Protein AF-A0A966X2V3-F1 (afdb_monomer)

Mean predicted aligned error: 11.8 Å

pLDDT: mean 87.12, std 13.69, range [44.25, 98.75]

Solvent-accessible surface area (backbone atoms only — not comparable to full-atom values): 19739 Å² total; per-residue (Å²): 131,56,39,69,58,35,24,56,50,39,39,52,52,41,72,76,38,77,87,59,87,38,65,46,76,37,59,20,80,83,76,44,15,54,58,31,54,52,30,25,40,76,37,60,32,80,41,81,49,59,23,74,77,14,57,57,72,91,65,10,25,16,32,40,58,48,46,48,50,45,32,40,76,72,66,70,42,82,84,63,66,90,81,51,54,34,45,48,18,55,53,47,51,51,54,27,56,78,70,75,43,92,68,63,51,70,34,65,76,52,18,86,45,51,48,52,34,46,49,32,69,57,40,59,43,34,75,77,42,46,71,80,78,35,95,60,69,42,61,64,36,44,36,63,79,39,75,43,65,53,82,66,35,40,58,67,48,58,45,62,70,33,51,90,80,43,78,81,60,75,47,65,67,55,41,47,52,49,49,50,54,50,35,56,37,40,77,70,45,47,68,55,76,66,10,54,38,43,50,50,51,52,50,26,52,72,69,70,70,57,72,79,77,56,42,84,74,50,74,48,77,48,68,79,84,62,98,77,56,87,82,57,95,48,81,89,74,57,67,59,17,37,12,36,33,32,36,31,44,85,94,44,76,43,75,30,66,25,70,19,91,36,71,67,50,2,42,51,49,10,48,34,65,53,38,25,88,83,38,64,67,47,69,59,60,37,84,75,44,83,47,78,44,77,63,44,87,85,47,71,88,64,24,36,27,28,27,40,39,31,32,37,44,96,91,43,76,47,12,13,50,15,61,27,58,46,62,67,59,5,43,49,50,14,50,56,43,43,54,50,44,52,53,53,51,53,54,49,54,54,50,53,54,53,60,62,72,77,108

Structure (mmCIF, N/CA/C/O backbone):
data_AF-A0A966X2V3-F1
#
_entry.id   AF-A0A966X2V3-F1
#
loop_
_atom_site.group_PDB
_atom_site.id
_atom_site.type_symbol
_atom_site.label_atom_id
_atom_site.label_alt_id
_atom_site.label_comp_id
_atom_site.label_asym_id
_atom_site.label_entity_id
_atom_site.label_seq_id
_atom_site.pdbx_PDB_ins_code
_atom_site.Cartn_x
_atom_site.Cartn_y
_atom_site.Cartn_z
_atom_site.occupancy
_atom_site.B_iso_or_equiv
_atom_site.auth_seq_id
_atom_site.auth_comp_id
_atom_site.auth_asym_id
_atom_site.auth_atom_id
_atom_site.pdbx_PDB_model_num
ATOM 1 N N . MET A 1 1 ? 27.025 4.996 -20.602 1.00 90.44 1 MET A N 1
ATOM 2 C CA . MET A 1 1 ? 26.728 5.127 -22.045 1.00 90.44 1 MET A CA 1
ATOM 3 C C . MET A 1 1 ? 25.260 5.465 -22.205 1.00 90.44 1 MET A C 1
ATOM 5 O O . MET A 1 1 ? 24.458 4.986 -21.407 1.00 90.44 1 MET A O 1
ATOM 9 N N . LEU A 1 2 ? 24.938 6.312 -23.180 1.00 97.81 2 LEU A N 1
ATOM 10 C CA . LEU A 1 2 ? 23.562 6.581 -23.601 1.00 97.81 2 LEU A CA 1
ATOM 11 C C . LEU A 1 2 ? 23.055 5.450 -24.518 1.00 97.81 2 LEU A C 1
ATOM 13 O O . LEU A 1 2 ? 23.888 4.799 -25.155 1.00 97.81 2 LEU A O 1
ATOM 17 N N . PRO A 1 3 ? 21.730 5.248 -24.657 1.00 98.06 3 PRO A N 1
ATOM 18 C CA . PRO A 1 3 ? 21.178 4.154 -25.463 1.00 98.06 3 PRO A CA 1
ATOM 19 C C . PRO A 1 3 ? 21.667 4.134 -26.914 1.00 98.06 3 PRO A C 1
ATOM 21 O O . PRO A 1 3 ? 22.075 3.086 -27.402 1.00 98.06 3 PRO A O 1
ATOM 24 N N . SER A 1 4 ? 21.747 5.292 -27.576 1.00 98.00 4 SER A N 1
ATOM 25 C CA . SER A 1 4 ? 22.269 5.384 -28.949 1.00 98.00 4 SER A CA 1
ATOM 26 C C . SER A 1 4 ? 23.717 4.901 -29.068 1.00 98.00 4 SER A C 1
ATOM 28 O O . SER A 1 4 ? 24.069 4.194 -30.005 1.00 98.00 4 SER A O 1
ATOM 30 N N . GLN A 1 5 ? 24.552 5.208 -28.073 1.00 98.25 5 GLN A N 1
ATOM 31 C CA . GLN A 1 5 ? 25.946 4.762 -28.037 1.00 98.25 5 GLN A CA 1
ATOM 32 C C . GLN A 1 5 ? 26.051 3.245 -27.828 1.00 98.25 5 GLN A C 1
ATOM 34 O O . GLN A 1 5 ? 26.987 2.626 -28.334 1.00 98.25 5 GLN A O 1
ATOM 39 N N . ILE A 1 6 ? 25.105 2.647 -27.094 1.00 98.19 6 ILE A N 1
ATOM 40 C CA . ILE A 1 6 ? 25.005 1.191 -26.947 1.00 98.19 6 ILE A CA 1
ATOM 41 C C . ILE A 1 6 ? 24.639 0.553 -28.285 1.00 98.19 6 ILE A C 1
ATOM 43 O O . ILE A 1 6 ? 25.328 -0.376 -28.702 1.00 98.19 6 ILE A O 1
ATOM 47 N N . THR A 1 7 ? 23.627 1.072 -28.984 1.00 98.19 7 THR A N 1
ATOM 48 C CA . THR A 1 7 ? 23.238 0.588 -30.318 1.00 98.19 7 THR A CA 1
ATOM 49 C C . THR A 1 7 ? 24.419 0.615 -31.287 1.00 98.19 7 THR A C 1
ATOM 51 O O . THR A 1 7 ? 24.707 -0.399 -31.925 1.00 98.19 7 THR A O 1
ATOM 54 N N . ASP A 1 8 ? 25.162 1.725 -31.345 1.00 98.25 8 ASP A N 1
ATOM 55 C CA . ASP A 1 8 ? 26.340 1.865 -32.210 1.00 98.25 8 ASP A CA 1
ATOM 56 C C . ASP A 1 8 ? 27.466 0.890 -31.834 1.00 98.25 8 ASP A C 1
ATOM 58 O O . ASP A 1 8 ? 28.147 0.329 -32.697 1.00 98.25 8 ASP A O 1
ATOM 62 N N . ALA A 1 9 ? 27.706 0.690 -30.536 1.00 97.94 9 ALA A N 1
ATOM 63 C CA . ALA A 1 9 ? 28.725 -0.237 -30.059 1.00 97.94 9 ALA A CA 1
ATOM 64 C C . ALA A 1 9 ? 28.363 -1.687 -30.402 1.00 97.94 9 ALA A C 1
ATOM 66 O O . ALA A 1 9 ? 29.177 -2.384 -31.008 1.00 97.94 9 ALA A O 1
ATOM 67 N N . VAL A 1 10 ? 27.143 -2.118 -30.076 1.00 98.00 10 VAL A N 1
ATOM 68 C CA . VAL A 1 10 ? 26.670 -3.486 -30.327 1.00 98.00 10 VAL A CA 1
ATOM 69 C C . VAL A 1 10 ? 26.612 -3.774 -31.825 1.00 98.00 10 VAL A C 1
ATOM 71 O O . VAL A 1 10 ? 27.128 -4.803 -32.248 1.00 98.00 10 VAL A O 1
ATOM 74 N N . SER A 1 11 ? 26.111 -2.842 -32.643 1.00 97.69 11 SER A N 1
ATOM 75 C CA . SER A 1 11 ? 26.058 -3.010 -34.104 1.00 97.69 11 SER A CA 1
ATOM 76 C C . SER A 1 11 ? 27.451 -3.184 -34.712 1.00 97.69 11 SER A C 1
ATOM 78 O O . SER A 1 11 ? 27.656 -4.031 -35.582 1.00 97.69 11 SER A O 1
ATOM 80 N N . ARG A 1 12 ? 28.445 -2.420 -34.232 1.00 97.88 12 ARG A N 1
ATOM 81 C CA . ARG A 1 12 ? 29.837 -2.590 -34.674 1.00 97.88 12 ARG A CA 1
ATOM 82 C C . ARG A 1 12 ? 30.401 -3.941 -34.258 1.00 97.88 12 ARG A C 1
ATOM 84 O O . ARG A 1 12 ? 31.065 -4.569 -35.075 1.00 97.88 12 ARG A O 1
ATOM 91 N N . VAL A 1 13 ? 30.146 -4.389 -33.029 1.00 97.19 13 VAL A N 1
ATOM 92 C CA . VAL A 1 13 ? 30.601 -5.707 -32.561 1.00 97.19 13 VAL A CA 1
ATOM 93 C C . VAL A 1 13 ? 29.954 -6.822 -33.385 1.00 97.19 13 VAL A C 1
ATOM 95 O O . VAL A 1 13 ? 30.674 -7.686 -33.874 1.00 97.19 13 VAL A O 1
ATOM 98 N N . ALA A 1 14 ? 28.642 -6.757 -33.625 1.00 96.50 14 ALA A N 1
ATOM 99 C CA . ALA A 1 14 ? 27.912 -7.721 -34.448 1.00 96.50 14 ALA A CA 1
ATOM 100 C C . ALA A 1 14 ? 28.457 -7.788 -35.882 1.00 96.50 14 ALA A C 1
ATOM 102 O O . ALA A 1 14 ? 28.652 -8.873 -36.420 1.00 96.50 14 ALA A O 1
ATOM 103 N N . ALA A 1 15 ? 28.778 -6.639 -36.485 1.00 97.12 15 ALA A N 1
ATOM 104 C CA . ALA A 1 15 ? 29.366 -6.592 -37.822 1.00 97.12 15 ALA A CA 1
ATOM 105 C C . ALA A 1 15 ? 30.776 -7.208 -37.886 1.00 97.12 15 ALA A C 1
ATOM 107 O O . ALA A 1 15 ? 31.142 -7.795 -38.901 1.00 97.12 15 ALA A O 1
ATOM 108 N N . HIS A 1 16 ? 31.574 -7.077 -36.820 1.00 97.62 16 HIS A N 1
ATOM 109 C CA . HIS A 1 16 ? 32.921 -7.657 -36.757 1.00 97.62 16 HIS A CA 1
ATOM 110 C C . HIS A 1 16 ? 32.917 -9.141 -36.370 1.00 97.62 16 HIS A C 1
ATOM 112 O O . HIS A 1 16 ? 33.875 -9.846 -36.682 1.00 97.62 16 HIS A O 1
ATOM 118 N N . LEU A 1 17 ? 31.872 -9.608 -35.684 1.00 96.38 17 LEU A N 1
ATOM 119 C CA . LEU A 1 17 ? 31.736 -10.968 -35.162 1.00 96.38 17 LEU A CA 1
ATOM 120 C C . LEU A 1 17 ? 30.360 -11.551 -35.546 1.00 96.38 17 LEU A C 1
ATOM 122 O O . LEU A 1 17 ? 29.521 -11.748 -34.666 1.00 96.38 17 LEU A O 1
ATOM 126 N N . PRO A 1 18 ? 30.109 -11.832 -36.839 1.00 93.94 18 PRO A N 1
ATOM 127 C CA . PRO A 1 18 ? 28.773 -12.180 -37.338 1.00 93.94 18 PRO A CA 1
ATOM 128 C C . PRO A 1 18 ? 28.217 -13.497 -36.778 1.00 93.94 18 PRO A C 1
ATOM 130 O O . PRO A 1 18 ? 27.004 -13.646 -36.665 1.00 93.94 18 PRO A O 1
ATOM 133 N N . ASP A 1 19 ? 29.090 -14.432 -36.397 1.00 96.12 19 ASP A N 1
ATOM 134 C CA . ASP A 1 19 ? 28.697 -15.744 -35.866 1.00 96.12 19 ASP A CA 1
ATOM 135 C C . ASP A 1 19 ? 28.609 -15.771 -34.327 1.00 96.12 19 ASP A C 1
ATOM 137 O O . ASP A 1 19 ? 28.270 -16.797 -33.734 1.00 96.12 19 ASP A O 1
ATOM 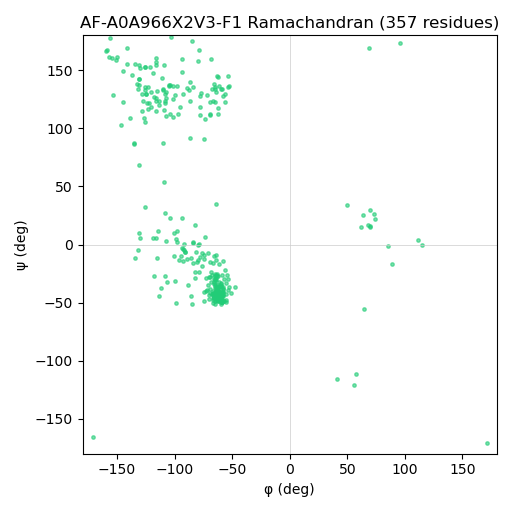141 N N . ALA A 1 20 ? 28.947 -14.667 -33.650 1.00 96.25 20 ALA A N 1
ATOM 142 C CA . ALA A 1 20 ? 28.964 -14.612 -32.193 1.00 96.25 20 ALA A CA 1
ATOM 143 C C . ALA A 1 20 ? 27.573 -14.319 -31.614 1.00 96.25 20 ALA A C 1
ATOM 145 O O . ALA A 1 20 ? 26.878 -13.391 -32.025 1.00 96.25 20 ALA A O 1
ATOM 146 N N . ILE A 1 21 ? 27.202 -15.062 -30.572 1.00 96.62 21 ILE A N 1
ATOM 147 C CA . ILE A 1 21 ? 26.024 -14.765 -29.754 1.00 96.62 21 ILE A CA 1
ATOM 148 C C . ILE A 1 21 ? 26.386 -13.617 -28.810 1.00 96.62 21 ILE A C 1
ATOM 150 O O . ILE A 1 21 ? 27.202 -13.783 -27.902 1.00 96.62 21 ILE A O 1
ATOM 154 N N . LEU A 1 22 ? 25.794 -12.444 -29.030 1.00 97.81 22 LEU A N 1
ATOM 155 C CA . LEU A 1 22 ? 26.091 -11.257 -28.232 1.00 97.81 22 LEU A CA 1
ATOM 156 C C . LEU A 1 22 ? 25.212 -11.174 -26.984 1.00 97.81 22 LEU A C 1
ATOM 158 O O . LEU A 1 22 ? 23.987 -11.305 -27.052 1.00 97.81 22 LEU A O 1
ATOM 162 N N . GLY A 1 23 ? 25.853 -10.892 -25.851 1.00 97.75 23 GLY A N 1
ATOM 163 C CA . GLY A 1 23 ? 25.202 -10.577 -24.586 1.00 97.75 23 GLY A CA 1
ATOM 164 C C . GLY A 1 23 ? 25.498 -9.152 -24.128 1.00 97.75 23 GLY A C 1
ATOM 165 O O . GLY A 1 23 ? 26.510 -8.564 -24.512 1.00 97.75 23 GLY A O 1
ATOM 166 N N . ILE A 1 24 ? 24.625 -8.601 -23.289 1.00 98.31 24 ILE A N 1
ATOM 167 C CA . ILE A 1 24 ? 24.810 -7.295 -22.655 1.00 98.31 24 ILE A CA 1
ATOM 168 C C . ILE A 1 24 ? 24.674 -7.417 -21.134 1.00 98.31 24 ILE A C 1
ATOM 170 O O . ILE A 1 24 ? 23.750 -8.057 -20.638 1.00 98.31 24 ILE A O 1
ATOM 174 N N . HIS A 1 25 ? 25.581 -6.776 -20.396 1.00 98.25 25 HIS A N 1
ATOM 175 C CA . HIS A 1 25 ? 25.520 -6.621 -18.940 1.00 98.25 25 HIS A CA 1
ATOM 176 C C . HIS A 1 25 ? 25.562 -5.132 -18.615 1.00 98.25 25 HIS A C 1
ATOM 178 O O . HIS A 1 25 ? 26.538 -4.454 -18.943 1.00 98.25 25 HIS A O 1
ATOM 184 N N . VAL A 1 26 ? 24.495 -4.605 -18.015 1.00 97.88 26 VAL A N 1
ATOM 185 C CA . VAL A 1 26 ? 24.338 -3.159 -17.813 1.00 97.88 26 VAL A CA 1
ATOM 186 C C . VAL A 1 26 ? 24.101 -2.842 -16.342 1.00 97.88 26 VAL A C 1
ATOM 188 O O . VAL A 1 26 ? 23.200 -3.399 -15.721 1.00 97.88 26 VAL A O 1
ATOM 191 N N . HIS A 1 27 ? 24.878 -1.897 -15.811 1.00 98.25 27 HIS A N 1
ATOM 192 C CA . HIS A 1 27 ? 24.641 -1.276 -14.507 1.00 98.25 27 HIS A CA 1
ATOM 193 C C . HIS A 1 27 ? 23.827 0.019 -14.631 1.00 98.25 27 HIS A C 1
ATOM 195 O O . HIS A 1 27 ? 23.760 0.635 -15.699 1.00 98.25 27 HIS A O 1
ATOM 201 N N . ASN A 1 28 ? 23.207 0.442 -13.529 1.00 98.25 28 ASN A N 1
ATOM 202 C CA . ASN A 1 28 ? 22.235 1.535 -13.518 1.00 98.25 28 ASN A CA 1
ATOM 203 C C . ASN A 1 28 ? 22.759 2.873 -12.968 1.00 98.25 28 ASN A C 1
ATOM 205 O O . ASN A 1 28 ? 21.966 3.714 -12.558 1.00 98.25 28 ASN A O 1
ATOM 209 N N . ASP A 1 29 ? 24.073 3.115 -12.987 1.00 97.62 29 ASP A N 1
ATOM 210 C CA . ASP A 1 29 ? 24.696 4.329 -12.426 1.00 97.62 29 ASP A CA 1
ATOM 211 C C . ASP A 1 29 ? 24.148 5.636 -13.041 1.00 97.62 29 ASP A C 1
ATOM 213 O O . ASP A 1 29 ? 24.086 6.666 -12.379 1.00 97.62 29 ASP A O 1
ATOM 217 N N . GLY A 1 30 ? 23.711 5.594 -14.305 1.00 96.75 30 GLY A N 1
ATOM 218 C CA . GLY A 1 30 ? 23.076 6.726 -14.992 1.00 96.75 30 GLY A CA 1
ATOM 219 C C . GLY A 1 30 ? 21.546 6.682 -15.040 1.00 96.75 30 GLY A C 1
ATOM 220 O O . GLY A 1 30 ? 20.958 7.493 -15.746 1.00 96.75 30 GLY A O 1
ATOM 221 N N . GLY A 1 31 ? 20.899 5.709 -14.389 1.00 97.62 31 GLY A N 1
ATOM 222 C CA . GLY A 1 31 ? 19.446 5.503 -14.481 1.00 97.62 31 GLY A CA 1
ATOM 223 C C . GLY A 1 31 ? 18.953 4.987 -15.843 1.00 97.62 31 GLY A C 1
ATOM 224 O O . GLY A 1 31 ? 17.769 5.089 -16.151 1.00 97.62 31 GLY A O 1
ATOM 225 N N . LEU A 1 32 ? 19.854 4.465 -16.684 1.00 98.25 32 LEU A N 1
ATOM 226 C CA . LEU A 1 32 ? 19.579 4.086 -18.077 1.00 98.25 32 LEU A CA 1
ATOM 227 C C . LEU A 1 32 ? 19.696 2.577 -18.336 1.00 98.25 32 LEU A C 1
ATOM 229 O O . LEU A 1 32 ? 19.712 2.170 -19.495 1.00 98.25 32 LEU A O 1
ATOM 233 N N . ALA A 1 33 ? 19.795 1.733 -17.302 1.00 98.50 33 ALA A N 1
ATOM 234 C CA . ALA A 1 33 ? 20.113 0.316 -17.494 1.00 98.50 33 ALA A CA 1
ATOM 235 C C . ALA A 1 33 ? 19.089 -0.420 -18.367 1.00 98.50 33 ALA A C 1
ATOM 237 O O . ALA A 1 33 ? 19.471 -1.097 -19.317 1.00 98.50 33 ALA A O 1
ATOM 238 N N . VAL A 1 34 ? 17.790 -0.235 -18.101 1.00 98.56 34 VAL A N 1
ATOM 239 C CA . VAL A 1 34 ? 16.716 -0.868 -18.888 1.00 98.56 34 VAL A CA 1
ATOM 240 C C . VAL A 1 34 ? 16.746 -0.382 -20.338 1.00 98.56 34 VAL A C 1
ATOM 242 O O . VAL A 1 34 ? 16.732 -1.198 -21.253 1.00 98.56 34 VAL A O 1
ATOM 245 N N . ALA A 1 35 ? 16.847 0.934 -20.554 1.00 98.56 35 ALA A N 1
ATOM 246 C CA . ALA A 1 35 ? 16.882 1.517 -21.896 1.00 98.56 35 ALA A CA 1
ATOM 247 C C . ALA A 1 35 ? 18.093 1.026 -22.707 1.00 98.56 35 ALA A C 1
ATOM 249 O O . ALA A 1 35 ? 17.952 0.648 -23.865 1.00 98.56 35 ALA A O 1
ATOM 250 N N . ASN A 1 36 ? 19.270 0.971 -22.083 1.00 98.69 36 ASN A N 1
ATOM 251 C CA . ASN A 1 36 ? 20.492 0.461 -22.699 1.00 98.69 36 ASN A CA 1
ATOM 252 C C . ASN A 1 36 ? 20.394 -1.036 -23.029 1.00 98.69 36 ASN A C 1
ATOM 254 O O . ASN A 1 36 ? 20.817 -1.444 -24.106 1.00 98.69 36 ASN A O 1
ATOM 258 N N . SER A 1 37 ? 19.819 -1.854 -22.143 1.00 98.75 37 SER A N 1
ATOM 259 C CA . SER A 1 37 ? 19.617 -3.282 -22.415 1.00 98.75 37 SER A CA 1
ATOM 260 C C . SER A 1 37 ? 18.653 -3.517 -23.579 1.00 98.75 37 SER A C 1
ATOM 262 O O . SER A 1 37 ? 18.936 -4.353 -24.433 1.00 98.75 37 SER A O 1
ATOM 264 N N . LEU A 1 38 ? 17.551 -2.761 -23.662 1.00 98.62 38 LEU A N 1
ATOM 265 C CA . LEU A 1 38 ? 16.615 -2.850 -24.790 1.00 98.62 38 LEU A CA 1
ATOM 266 C C . LEU A 1 38 ? 17.274 -2.401 -26.105 1.00 98.62 38 LEU A C 1
ATOM 268 O O . LEU A 1 38 ? 17.180 -3.115 -27.100 1.00 98.62 38 LEU A O 1
ATOM 272 N N . ALA A 1 39 ? 18.027 -1.297 -26.084 1.00 98.50 39 ALA A N 1
ATOM 273 C CA . ALA A 1 39 ? 18.773 -0.804 -27.245 1.00 98.50 39 ALA A CA 1
ATOM 274 C C . ALA A 1 39 ? 19.832 -1.808 -27.745 1.00 98.50 39 ALA A C 1
ATOM 276 O O . ALA A 1 39 ? 20.046 -1.946 -28.950 1.00 98.50 39 ALA A O 1
ATOM 277 N N . ALA A 1 40 ? 20.482 -2.541 -26.834 1.00 98.44 40 ALA A N 1
ATOM 278 C CA . ALA A 1 40 ? 21.399 -3.620 -27.194 1.00 98.44 40 ALA A CA 1
ATOM 279 C C . ALA A 1 40 ? 20.672 -4.794 -27.868 1.00 98.44 40 ALA A C 1
ATOM 281 O O . ALA A 1 40 ? 21.178 -5.335 -28.850 1.00 98.44 40 ALA A O 1
ATOM 282 N N . VAL A 1 41 ? 19.489 -5.177 -27.373 1.00 98.00 41 VAL A N 1
ATOM 283 C CA . VAL A 1 41 ? 18.673 -6.244 -27.979 1.00 98.00 41 VAL A CA 1
ATOM 284 C C . VAL A 1 41 ? 18.200 -5.852 -29.379 1.00 98.00 41 VAL A C 1
ATOM 286 O O . VAL A 1 41 ? 18.278 -6.661 -30.302 1.00 98.00 41 VAL A O 1
ATOM 289 N N . GLU A 1 42 ? 17.769 -4.604 -29.576 1.00 97.19 42 GLU A N 1
ATOM 290 C CA . GLU A 1 42 ? 17.426 -4.076 -30.905 1.00 97.19 42 GLU A CA 1
ATOM 291 C C . GLU A 1 42 ? 18.617 -4.115 -31.874 1.00 97.19 42 GLU A C 1
ATOM 293 O O . GLU A 1 42 ? 18.439 -4.413 -33.053 1.00 97.19 42 GLU A O 1
ATOM 298 N N . ALA A 1 43 ? 19.832 -3.883 -31.368 1.00 97.06 43 ALA A N 1
ATOM 299 C CA . ALA A 1 43 ? 21.075 -3.946 -32.135 1.00 97.06 43 ALA A CA 1
ATOM 300 C C . ALA A 1 43 ? 21.609 -5.375 -32.373 1.00 97.06 43 ALA A C 1
ATOM 302 O O . ALA A 1 43 ? 22.654 -5.534 -33.004 1.00 97.06 43 ALA A O 1
ATOM 303 N N . GLY A 1 44 ? 20.920 -6.412 -31.880 1.00 95.56 44 GLY A N 1
ATOM 304 C CA . GLY A 1 44 ? 21.250 -7.817 -32.139 1.00 95.56 44 GLY A CA 1
ATOM 305 C C . GLY A 1 44 ? 21.777 -8.611 -30.942 1.00 95.56 44 GLY A C 1
ATOM 306 O O . GLY A 1 44 ? 22.112 -9.785 -31.104 1.00 95.56 44 GLY A O 1
ATOM 307 N N . ALA A 1 45 ? 21.837 -8.033 -29.737 1.00 97.56 45 ALA A N 1
ATOM 308 C CA . ALA A 1 45 ? 22.104 -8.822 -28.535 1.00 97.56 45 ALA A CA 1
ATOM 309 C C . ALA A 1 45 ? 20.951 -9.805 -28.262 1.00 97.56 45 ALA A C 1
ATOM 311 O O . ALA A 1 45 ? 19.774 -9.466 -28.370 1.00 97.56 45 ALA A O 1
ATOM 312 N N . THR A 1 46 ? 21.293 -11.033 -27.882 1.00 95.88 46 THR A N 1
ATOM 313 C CA . THR A 1 46 ? 20.332 -12.122 -27.623 1.00 95.88 46 THR A CA 1
ATOM 314 C C . THR A 1 46 ? 20.326 -12.573 -26.165 1.00 95.88 46 THR A C 1
ATOM 316 O O . THR A 1 46 ? 19.407 -13.269 -25.744 1.00 95.88 46 THR A O 1
ATOM 319 N N . GLN A 1 47 ? 21.309 -12.137 -25.370 1.00 97.50 47 GLN A N 1
ATOM 320 C CA . GLN A 1 47 ? 21.362 -12.361 -23.928 1.00 97.50 47 GLN A CA 1
ATOM 321 C C . GLN A 1 47 ? 21.398 -11.024 -23.178 1.00 97.50 47 GLN A C 1
ATOM 323 O O . GLN A 1 47 ? 22.223 -10.162 -23.471 1.00 97.50 47 GLN A O 1
ATOM 328 N N . VAL A 1 48 ? 20.547 -10.870 -22.162 1.00 98.31 48 VAL A N 1
ATOM 329 C CA . VAL A 1 48 ? 20.620 -9.757 -21.205 1.00 98.31 48 VAL A CA 1
ATOM 330 C C . VAL A 1 48 ? 20.981 -10.315 -19.835 1.00 98.31 48 VAL A C 1
ATOM 332 O O . VAL A 1 48 ? 20.289 -11.186 -19.313 1.00 98.31 48 VAL A O 1
ATOM 335 N N . GLN A 1 49 ? 22.069 -9.817 -19.259 1.00 98.25 49 GLN A N 1
ATOM 336 C CA . GLN A 1 49 ? 22.537 -10.154 -17.920 1.00 98.25 49 GLN A CA 1
ATOM 337 C C . GLN A 1 49 ? 22.118 -9.046 -16.954 1.00 98.25 49 GLN A C 1
ATOM 339 O O . GLN A 1 49 ? 22.335 -7.859 -17.206 1.00 98.25 49 GLN A O 1
ATOM 344 N N . GLY A 1 50 ? 21.482 -9.446 -15.859 1.00 98.00 50 GLY A N 1
ATOM 345 C CA . GLY A 1 50 ? 20.931 -8.551 -14.853 1.00 98.00 50 GLY A CA 1
ATOM 346 C C . GLY A 1 50 ? 20.474 -9.332 -13.633 1.00 98.00 50 GLY A C 1
ATOM 347 O O . GLY A 1 50 ? 20.802 -10.508 -13.474 1.00 98.00 50 GLY A O 1
ATOM 348 N N . THR A 1 51 ? 19.691 -8.687 -12.779 1.00 98.38 51 THR A N 1
ATOM 349 C CA . THR A 1 51 ? 19.158 -9.305 -11.563 1.00 98.38 51 THR A CA 1
ATOM 350 C C . THR A 1 51 ? 17.677 -9.007 -11.400 1.00 98.38 51 THR A C 1
ATOM 352 O O . THR A 1 51 ? 17.153 -8.008 -11.902 1.00 98.38 51 THR A O 1
ATOM 355 N N . MET A 1 52 ? 16.982 -9.880 -10.671 1.00 97.75 52 MET A N 1
ATOM 356 C CA . MET A 1 52 ? 15.632 -9.570 -10.212 1.00 97.75 52 MET A CA 1
ATOM 357 C C . MET A 1 52 ? 15.684 -8.311 -9.349 1.00 97.75 52 MET A C 1
ATOM 359 O O . MET A 1 52 ? 16.556 -8.180 -8.490 1.00 97.75 52 MET A O 1
ATOM 363 N N . ASN A 1 53 ? 14.768 -7.381 -9.602 1.00 97.69 53 ASN A N 1
ATOM 364 C CA . ASN A 1 53 ? 14.664 -6.104 -8.901 1.00 97.69 53 ASN A CA 1
ATOM 365 C C . ASN A 1 53 ? 15.877 -5.168 -9.044 1.00 97.69 53 ASN A C 1
ATOM 367 O O . ASN A 1 53 ? 16.018 -4.220 -8.275 1.00 97.69 53 ASN A O 1
ATOM 371 N N . GLY A 1 54 ? 16.763 -5.424 -10.013 1.00 97.56 54 GLY A N 1
ATOM 372 C CA . GLY A 1 54 ? 17.921 -4.569 -10.290 1.00 97.56 54 GLY A CA 1
ATOM 373 C C . GLY A 1 54 ? 18.981 -4.568 -9.186 1.00 97.56 54 GLY A C 1
ATOM 374 O O . GLY A 1 54 ? 19.844 -3.696 -9.155 1.00 97.56 54 GLY A O 1
ATOM 375 N N . ILE A 1 55 ? 18.952 -5.540 -8.274 1.00 96.50 55 ILE A N 1
ATOM 376 C CA . ILE A 1 55 ? 19.908 -5.651 -7.167 1.00 96.50 55 ILE A CA 1
ATOM 377 C C . ILE A 1 55 ? 21.340 -5.818 -7.696 1.00 96.50 55 ILE A C 1
ATOM 379 O O . ILE A 1 55 ? 21.611 -6.584 -8.622 1.00 96.50 55 ILE A O 1
ATOM 383 N N . GLY A 1 56 ? 22.296 -5.117 -7.104 1.00 95.25 56 GLY A N 1
ATOM 384 C CA . GLY A 1 56 ? 23.697 -5.212 -7.491 1.00 95.25 56 GLY A CA 1
ATOM 385 C C . GLY A 1 56 ? 24.535 -4.156 -6.796 1.00 95.25 56 GLY A C 1
ATOM 386 O O . GLY A 1 56 ? 24.060 -3.448 -5.913 1.00 95.25 56 GLY A O 1
ATOM 387 N N . GLU A 1 57 ? 25.788 -4.034 -7.212 1.00 93.81 57 GLU A N 1
ATOM 388 C CA . GLU A 1 57 ? 26.677 -3.007 -6.681 1.00 93.81 57 GLU A CA 1
ATOM 389 C C . GLU A 1 57 ? 26.176 -1.591 -7.000 1.00 93.81 57 GLU A C 1
ATOM 391 O O . GLU A 1 57 ? 25.693 -1.326 -8.105 1.00 93.81 57 GLU A O 1
ATOM 396 N N . ARG A 1 58 ? 26.398 -0.654 -6.070 1.00 96.88 58 ARG A N 1
ATOM 397 C CA . ARG A 1 58 ? 26.123 0.785 -6.235 1.00 96.88 58 ARG A CA 1
ATOM 398 C C . ARG A 1 58 ? 24.650 1.050 -6.580 1.00 96.88 58 ARG A C 1
ATOM 400 O O . ARG A 1 58 ? 23.781 0.855 -5.741 1.00 96.88 58 ARG A O 1
ATOM 407 N N . CYS A 1 59 ? 24.379 1.504 -7.804 1.00 97.00 59 CYS A N 1
ATOM 408 C CA . CYS A 1 59 ? 23.042 1.786 -8.323 1.00 97.00 59 CYS A CA 1
ATOM 409 C C . CYS A 1 59 ? 22.332 0.541 -8.874 1.00 97.00 59 CYS A C 1
ATOM 411 O O . CYS A 1 59 ? 21.216 0.660 -9.375 1.00 97.00 59 CYS A O 1
ATOM 413 N N . GLY A 1 60 ? 22.969 -0.630 -8.795 1.00 97.25 60 GLY A N 1
ATOM 414 C CA . GLY A 1 60 ? 22.386 -1.903 -9.188 1.00 97.25 60 GLY A CA 1
ATOM 415 C C . GLY A 1 60 ? 22.725 -2.347 -10.610 1.00 97.25 60 GLY A C 1
ATOM 416 O O . GLY A 1 60 ? 23.344 -1.623 -11.400 1.00 97.25 60 GLY A O 1
ATOM 417 N N . ASN A 1 61 ? 22.315 -3.575 -10.920 1.00 98.44 61 ASN A N 1
ATOM 418 C CA . ASN A 1 61 ? 22.289 -4.103 -12.283 1.00 98.44 61 ASN A CA 1
ATOM 419 C C . ASN A 1 61 ? 20.984 -3.684 -12.975 1.00 98.44 61 ASN A C 1
ATOM 421 O O . ASN A 1 61 ? 20.089 -3.102 -12.362 1.00 98.44 61 ASN A O 1
ATOM 425 N N . VAL A 1 62 ? 20.840 -4.007 -14.259 1.00 98.56 62 VAL A N 1
ATOM 426 C CA . VAL A 1 62 ? 19.548 -3.882 -14.930 1.00 98.56 62 VAL A CA 1
ATOM 427 C C . VAL A 1 62 ? 18.486 -4.742 -14.235 1.00 98.56 62 VAL A C 1
ATOM 429 O O . VAL A 1 62 ? 18.718 -5.913 -13.925 1.00 98.56 62 VAL A O 1
ATOM 432 N N . ASP A 1 63 ? 17.313 -4.149 -14.008 1.00 98.50 63 ASP A N 1
ATOM 433 C CA . ASP A 1 63 ? 16.161 -4.839 -13.436 1.00 98.50 63 ASP A CA 1
ATOM 434 C C . ASP A 1 63 ? 15.524 -5.775 -14.469 1.00 98.50 63 ASP A C 1
ATOM 436 O O . ASP A 1 63 ? 14.875 -5.337 -15.427 1.00 98.50 63 ASP A O 1
ATOM 440 N N . LEU A 1 64 ? 15.703 -7.082 -14.259 1.00 98.62 64 LEU A N 1
ATOM 441 C CA . LEU A 1 64 ? 15.146 -8.110 -15.132 1.00 98.62 64 LEU A CA 1
ATOM 442 C C . LEU A 1 64 ? 13.619 -8.113 -15.135 1.00 98.62 64 LEU A C 1
ATOM 444 O O . LEU A 1 64 ? 13.042 -8.490 -16.151 1.00 98.62 64 LEU A O 1
ATOM 448 N N . THR A 1 65 ? 12.952 -7.647 -14.073 1.00 98.19 65 THR A N 1
ATOM 449 C CA . THR A 1 65 ? 11.483 -7.569 -14.067 1.00 98.19 65 THR A CA 1
ATOM 450 C C . THR A 1 65 ? 10.993 -6.622 -15.166 1.00 98.19 65 THR A C 1
ATOM 452 O O . THR A 1 65 ? 10.150 -6.983 -15.985 1.00 98.19 65 THR A O 1
ATOM 455 N N . ALA A 1 66 ? 11.604 -5.440 -15.269 1.00 98.38 66 ALA A N 1
ATOM 456 C CA . ALA A 1 66 ? 11.272 -4.453 -16.285 1.00 98.38 66 ALA A CA 1
ATOM 457 C C . ALA A 1 66 ? 11.737 -4.871 -17.688 1.00 98.38 66 ALA A C 1
ATOM 459 O O . ALA A 1 66 ? 11.021 -4.634 -18.663 1.00 98.38 66 ALA A O 1
ATOM 460 N N . VAL A 1 67 ? 12.921 -5.481 -17.824 1.00 98.62 67 VAL A N 1
ATOM 461 C CA . VAL A 1 67 ? 13.427 -5.932 -19.134 1.00 98.62 67 VAL A CA 1
ATOM 462 C C . VAL A 1 67 ? 12.544 -7.032 -19.713 1.00 98.62 67 VAL A C 1
ATOM 464 O O . VAL A 1 67 ? 12.085 -6.887 -20.844 1.00 98.62 67 VAL A O 1
ATOM 467 N N . ILE A 1 68 ? 12.261 -8.085 -18.940 1.00 98.56 68 ILE A N 1
ATOM 468 C CA . ILE A 1 68 ? 11.414 -9.205 -19.375 1.00 98.56 68 ILE A CA 1
ATOM 469 C C . ILE A 1 68 ? 10.030 -8.685 -19.774 1.00 98.56 68 ILE A C 1
ATOM 471 O O . ILE A 1 68 ? 9.555 -8.984 -20.867 1.00 98.56 68 ILE A O 1
ATOM 475 N N . ALA A 1 69 ? 9.413 -7.841 -18.940 1.00 98.25 69 ALA A N 1
ATOM 476 C CA . ALA A 1 69 ? 8.086 -7.304 -19.218 1.00 98.25 69 ALA A CA 1
ATOM 477 C C . ALA A 1 69 ? 8.040 -6.461 -20.503 1.00 98.25 69 ALA A C 1
ATOM 479 O O . ALA A 1 69 ? 7.115 -6.607 -21.299 1.00 98.25 69 ALA A O 1
ATOM 480 N N . ASN A 1 70 ? 9.035 -5.597 -20.746 1.00 98.56 70 ASN A N 1
ATOM 481 C CA . ASN A 1 70 ? 9.092 -4.830 -21.994 1.00 98.56 70 ASN A CA 1
ATOM 482 C C . ASN A 1 70 ? 9.331 -5.740 -23.209 1.00 98.56 70 ASN A C 1
ATOM 484 O O . ASN A 1 70 ? 8.681 -5.551 -24.237 1.00 98.56 70 ASN A O 1
ATOM 488 N N . LEU A 1 71 ? 10.233 -6.721 -23.106 1.00 98.19 71 LEU A N 1
ATOM 489 C CA . LEU A 1 71 ? 10.533 -7.628 -24.214 1.00 98.19 71 LEU A CA 1
ATOM 490 C C . LEU A 1 71 ? 9.318 -8.481 -24.600 1.00 98.19 71 LEU A C 1
ATOM 492 O O . LEU A 1 71 ? 8.977 -8.535 -25.780 1.00 98.19 71 LEU A O 1
ATOM 496 N N . GLU A 1 72 ? 8.619 -9.072 -23.630 1.00 98.06 72 GLU A N 1
ATOM 497 C CA . GLU A 1 72 ? 7.456 -9.914 -23.924 1.00 98.06 72 GLU A CA 1
ATOM 498 C C . GLU A 1 72 ? 6.226 -9.095 -24.334 1.00 98.06 72 GLU A C 1
ATOM 500 O O . GLU A 1 72 ? 5.624 -9.383 -25.366 1.00 98.06 72 GLU A O 1
ATOM 505 N N . LEU A 1 73 ? 5.867 -8.049 -23.576 1.00 97.44 73 LEU A N 1
ATOM 506 C CA . LEU A 1 73 ? 4.597 -7.332 -23.775 1.00 97.44 73 LEU A CA 1
ATOM 507 C C . LEU A 1 73 ? 4.647 -6.285 -24.888 1.00 97.44 73 LEU A C 1
ATOM 509 O O . LEU A 1 73 ? 3.610 -5.980 -25.470 1.00 97.44 73 LEU A O 1
ATOM 513 N N . LYS A 1 74 ? 5.819 -5.696 -25.164 1.00 96.94 74 LYS A N 1
ATOM 514 C CA . LYS A 1 74 ? 5.945 -4.592 -26.136 1.00 96.94 74 LYS A CA 1
ATOM 515 C C . LYS A 1 74 ? 6.714 -4.984 -27.388 1.00 96.94 74 LYS A C 1
ATOM 517 O O . LYS A 1 74 ? 6.350 -4.549 -28.474 1.00 96.94 74 LYS A O 1
ATOM 522 N N . TYR A 1 75 ? 7.753 -5.807 -27.252 1.00 95.88 75 TYR A N 1
ATOM 523 C CA . TYR A 1 75 ? 8.537 -6.281 -28.399 1.00 95.88 75 TYR A CA 1
ATOM 524 C C . TYR A 1 75 ? 8.070 -7.634 -28.948 1.00 95.88 75 TYR A C 1
ATOM 526 O O . TYR A 1 75 ? 8.554 -8.043 -30.002 1.00 95.88 75 TYR A O 1
ATOM 534 N N . GLY A 1 76 ? 7.170 -8.343 -28.255 1.00 95.12 76 GLY A N 1
ATOM 535 C CA . GLY A 1 76 ? 6.718 -9.677 -28.661 1.00 95.12 76 GLY A CA 1
ATOM 536 C C . GLY A 1 76 ? 7.836 -10.727 -28.655 1.00 95.12 76 GLY A C 1
ATOM 537 O O . GLY A 1 76 ? 7.781 -11.698 -29.408 1.00 95.12 76 GLY A O 1
ATOM 538 N N . ARG A 1 77 ? 8.884 -10.522 -27.847 1.00 95.56 77 ARG A N 1
ATOM 539 C CA . ARG A 1 77 ? 10.044 -11.415 -27.730 1.00 95.56 77 ARG A CA 1
ATOM 540 C C . ARG A 1 77 ? 9.910 -12.259 -26.476 1.00 95.56 77 ARG A C 1
ATOM 542 O O . ARG A 1 77 ? 10.064 -11.743 -25.375 1.00 95.56 77 ARG A O 1
ATOM 549 N N . GLN A 1 78 ? 9.662 -13.551 -26.654 1.00 95.00 78 GLN A N 1
ATOM 550 C CA . GLN A 1 78 ? 9.529 -14.493 -25.549 1.00 95.00 78 GLN A CA 1
ATOM 551 C C . GLN A 1 78 ? 10.858 -14.638 -24.786 1.00 95.00 78 GLN A C 1
ATOM 553 O O . GLN A 1 78 ? 11.872 -15.013 -25.373 1.00 95.00 78 GLN A O 1
ATOM 558 N N . CYS A 1 79 ? 10.841 -14.360 -23.481 1.00 95.69 79 CYS A N 1
ATOM 559 C CA . CYS A 1 79 ? 11.986 -14.517 -22.580 1.00 95.69 79 CYS A CA 1
ATOM 560 C C . CYS A 1 79 ? 11.809 -15.726 -21.649 1.00 95.69 79 CYS A C 1
ATOM 562 O O . CYS A 1 79 ? 12.785 -16.364 -21.257 1.00 95.69 79 CYS A O 1
ATOM 564 N N . LEU A 1 80 ? 10.563 -16.025 -21.282 1.00 95.81 80 LEU A N 1
ATOM 565 C CA . LEU A 1 80 ? 10.162 -17.057 -20.337 1.00 95.81 80 LEU A CA 1
ATOM 566 C C . LEU A 1 80 ? 9.316 -18.140 -21.027 1.00 95.81 80 LEU A C 1
ATOM 568 O O . LEU A 1 80 ? 8.722 -17.908 -22.085 1.00 95.81 80 LEU A O 1
ATOM 572 N N . PRO A 1 81 ? 9.199 -19.343 -20.435 1.00 96.25 81 PRO A N 1
ATOM 573 C CA . PRO A 1 81 ? 8.195 -20.311 -20.862 1.00 96.25 81 PRO A CA 1
ATOM 574 C C . PRO A 1 81 ? 6.788 -19.697 -20.868 1.00 96.25 81 PRO A C 1
ATOM 576 O O . PRO A 1 81 ? 6.463 -18.857 -20.027 1.00 96.25 81 PRO A O 1
ATOM 579 N N . SER A 1 82 ? 5.958 -20.120 -21.824 1.00 93.06 82 SER A N 1
ATOM 580 C CA . SER A 1 82 ? 4.603 -19.583 -21.990 1.00 93.06 82 SER A CA 1
ATOM 581 C C . SER A 1 82 ? 3.801 -19.676 -20.686 1.00 93.06 82 SER A C 1
ATOM 583 O O . SER A 1 82 ? 3.843 -20.697 -20.003 1.00 93.06 82 SER A O 1
ATOM 585 N N . GLY A 1 83 ? 3.096 -18.597 -20.338 1.00 89.75 83 GLY A N 1
ATOM 586 C CA . GLY A 1 83 ? 2.306 -18.484 -19.107 1.00 89.75 83 GLY A CA 1
ATOM 587 C C . GLY A 1 83 ? 3.074 -17.957 -17.890 1.00 89.75 83 GLY A C 1
ATOM 588 O O . GLY A 1 83 ? 2.447 -17.462 -16.957 1.00 89.75 83 GLY A O 1
ATOM 589 N N . ASN A 1 84 ? 4.412 -17.959 -17.900 1.00 93.88 84 ASN A N 1
ATOM 590 C CA . ASN A 1 84 ? 5.180 -17.601 -16.702 1.00 93.88 84 ASN A CA 1
ATOM 591 C C . ASN A 1 84 ? 5.3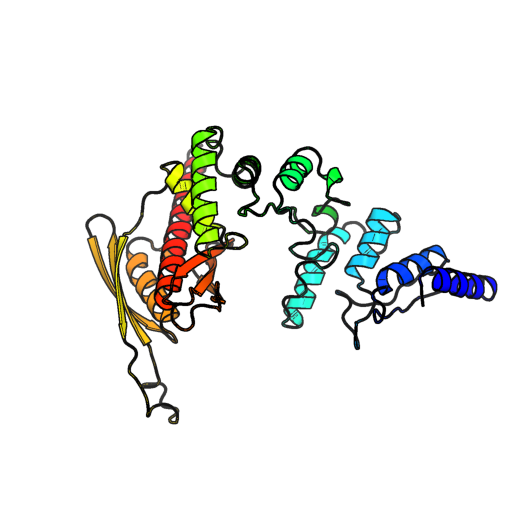05 -16.097 -16.439 1.00 93.88 84 ASN A C 1
ATOM 593 O O . ASN A 1 84 ? 5.693 -15.699 -15.340 1.00 93.88 84 ASN A O 1
ATOM 597 N N . LEU A 1 85 ? 4.965 -15.254 -17.414 1.00 97.00 85 LEU A N 1
ATOM 598 C CA . LEU A 1 85 ? 5.048 -13.803 -17.268 1.00 97.00 85 LEU A CA 1
ATOM 599 C C . LEU A 1 85 ? 4.166 -13.281 -16.118 1.00 97.00 85 LEU A C 1
ATOM 601 O O . LEU A 1 85 ? 4.589 -12.410 -15.360 1.00 97.00 85 LEU A O 1
ATOM 605 N N . ALA A 1 86 ? 2.995 -13.889 -15.906 1.00 93.69 86 ALA A N 1
ATOM 606 C CA . ALA A 1 86 ? 2.082 -13.538 -14.818 1.00 93.69 86 ALA A CA 1
ATOM 607 C C . ALA A 1 86 ? 2.648 -13.835 -13.413 1.00 93.69 86 ALA A C 1
ATOM 609 O O . ALA A 1 86 ? 2.080 -13.407 -12.416 1.00 93.69 86 ALA A O 1
ATOM 610 N N . HIS A 1 87 ? 3.777 -14.539 -13.289 1.00 92.94 87 HIS A N 1
ATOM 611 C CA . HIS A 1 87 ? 4.419 -14.791 -11.996 1.00 92.94 87 HIS A CA 1
ATOM 612 C C . HIS A 1 87 ? 5.486 -13.751 -11.633 1.00 92.94 87 HIS A C 1
ATOM 614 O O . HIS A 1 87 ? 6.028 -13.793 -10.527 1.00 92.94 87 HIS A O 1
ATOM 620 N N . LEU A 1 88 ? 5.792 -12.798 -12.518 1.00 95.88 88 LEU A N 1
ATOM 621 C CA . LEU A 1 88 ? 6.928 -11.892 -12.339 1.00 95.88 88 LEU A CA 1
ATOM 622 C C . LEU A 1 88 ? 6.786 -10.997 -11.099 1.00 95.88 88 LEU A C 1
ATOM 624 O O . LEU A 1 88 ? 7.752 -10.815 -10.357 1.00 95.88 88 LEU A O 1
ATOM 628 N N . THR A 1 89 ? 5.574 -10.505 -10.823 1.00 93.50 89 THR A N 1
ATOM 629 C CA . THR A 1 89 ? 5.283 -9.731 -9.603 1.00 93.50 89 THR A CA 1
ATOM 630 C C . THR A 1 89 ? 5.474 -10.566 -8.337 1.00 93.50 89 THR A C 1
ATOM 632 O O . THR A 1 89 ? 6.047 -10.083 -7.361 1.00 93.50 89 THR A O 1
ATOM 635 N N . TRP A 1 90 ? 5.042 -11.831 -8.343 1.00 90.75 90 TRP A N 1
ATOM 636 C CA . TRP A 1 90 ? 5.233 -12.730 -7.204 1.00 90.75 90 TRP A CA 1
ATOM 637 C C . TRP A 1 90 ? 6.721 -12.999 -6.947 1.00 90.75 90 TRP A C 1
ATOM 639 O O . TRP A 1 90 ? 7.177 -12.861 -5.813 1.00 90.75 90 TRP A O 1
ATOM 649 N N . VAL A 1 91 ? 7.499 -13.293 -7.997 1.00 94.62 91 VAL A N 1
ATOM 650 C CA . VAL A 1 91 ? 8.951 -13.519 -7.875 1.00 94.62 91 VAL A CA 1
ATOM 651 C C . VAL A 1 91 ? 9.654 -12.271 -7.340 1.00 94.62 91 VAL A C 1
ATOM 653 O O . VAL A 1 91 ? 10.472 -12.377 -6.430 1.00 94.62 91 VAL A O 1
ATOM 656 N N . SER A 1 92 ? 9.317 -11.088 -7.861 1.00 95.75 92 SER A N 1
ATOM 657 C CA . SER A 1 92 ? 9.863 -9.811 -7.384 1.00 95.75 92 SER A CA 1
ATOM 658 C C . SER A 1 92 ? 9.643 -9.620 -5.879 1.00 95.75 92 SER A C 1
ATOM 660 O O . SER A 1 92 ? 10.601 -9.352 -5.149 1.00 95.75 92 SER A O 1
ATOM 662 N N . ARG A 1 93 ? 8.407 -9.827 -5.405 1.00 84.38 93 ARG A N 1
ATOM 663 C CA . ARG A 1 93 ? 8.054 -9.731 -3.979 1.00 84.38 93 ARG A CA 1
ATOM 664 C C . ARG A 1 93 ? 8.798 -10.757 -3.138 1.00 84.38 93 ARG A C 1
ATOM 666 O O . ARG A 1 93 ? 9.320 -10.407 -2.087 1.00 84.38 93 ARG A O 1
ATOM 673 N N . ARG A 1 94 ? 8.907 -11.998 -3.621 1.00 85.31 94 ARG A N 1
ATOM 674 C CA . ARG A 1 94 ? 9.623 -13.058 -2.906 1.00 85.31 94 ARG A CA 1
ATOM 675 C C . ARG A 1 94 ? 11.113 -12.749 -2.756 1.00 85.31 94 ARG A C 1
ATOM 677 O O . ARG A 1 94 ? 11.688 -13.042 -1.716 1.00 85.31 94 ARG A O 1
ATOM 684 N N . VAL A 1 95 ? 11.739 -12.143 -3.765 1.00 91.50 95 VAL A N 1
ATOM 685 C CA . VAL A 1 95 ? 13.139 -11.694 -3.679 1.00 91.50 95 VAL A CA 1
ATOM 686 C C . VAL A 1 95 ? 13.299 -10.592 -2.630 1.00 91.50 95 VAL A C 1
ATOM 688 O O . VAL A 1 95 ? 14.234 -10.656 -1.839 1.00 91.50 95 VAL A O 1
ATOM 691 N N . TRP A 1 96 ? 12.388 -9.616 -2.591 1.00 90.44 96 TRP A N 1
ATOM 692 C CA . TRP A 1 96 ? 12.405 -8.562 -1.573 1.00 90.44 96 TRP A CA 1
ATOM 693 C C . TRP A 1 96 ? 12.257 -9.118 -0.153 1.00 90.44 96 TRP A C 1
ATOM 695 O O . TRP A 1 96 ? 13.086 -8.828 0.711 1.00 90.44 96 TRP A O 1
ATOM 705 N N . GLU A 1 97 ? 11.286 -10.009 0.043 1.00 79.12 97 GLU A N 1
ATOM 706 C CA . GLU A 1 97 ? 11.042 -10.702 1.309 1.00 79.12 97 GLU A CA 1
ATOM 707 C C . GLU A 1 97 ? 12.275 -11.482 1.791 1.00 79.12 97 GLU A C 1
ATOM 709 O O . GLU A 1 97 ? 12.694 -11.335 2.936 1.00 79.12 97 GLU A O 1
ATOM 714 N N . LEU A 1 98 ? 12.903 -12.272 0.912 1.00 80.25 98 LEU A N 1
ATOM 715 C CA . LEU A 1 98 ? 14.090 -13.066 1.256 1.00 80.25 98 LEU A CA 1
ATOM 716 C C . LEU A 1 98 ? 15.299 -12.211 1.652 1.00 80.25 98 LEU A C 1
ATOM 718 O O . LEU A 1 98 ? 16.172 -12.688 2.375 1.00 80.25 98 LEU A O 1
ATOM 722 N N . LEU A 1 99 ? 15.365 -10.969 1.174 1.00 85.38 99 LEU A N 1
ATOM 723 C CA . LEU A 1 99 ? 16.425 -10.026 1.518 1.00 85.38 99 LEU A CA 1
ATOM 724 C C . LEU A 1 99 ? 16.077 -9.158 2.734 1.00 85.38 99 LEU A C 1
ATOM 726 O O . LEU A 1 99 ? 16.936 -8.407 3.188 1.00 85.38 99 LEU A O 1
ATOM 730 N N . GLY A 1 100 ? 14.848 -9.244 3.255 1.00 81.31 100 GLY A N 1
ATOM 731 C CA . GLY A 1 100 ? 14.384 -8.418 4.370 1.00 81.31 100 GLY A CA 1
ATOM 732 C C . GLY A 1 100 ? 14.201 -6.940 4.009 1.00 81.31 100 GLY A C 1
ATOM 733 O O . GLY A 1 100 ? 14.385 -6.081 4.868 1.00 81.31 100 GLY A O 1
ATOM 734 N N . TYR A 1 101 ? 13.872 -6.632 2.750 1.00 80.38 101 TYR A N 1
ATOM 735 C CA . TYR A 1 101 ? 13.559 -5.272 2.295 1.00 80.38 101 TYR A CA 1
ATOM 736 C C . TYR A 1 101 ? 12.124 -5.198 1.770 1.00 80.38 101 TYR A C 1
ATOM 738 O O . TYR A 1 101 ? 11.654 -6.132 1.132 1.00 80.38 101 TYR A O 1
ATOM 746 N N . ASP A 1 102 ? 11.460 -4.051 1.931 1.00 75.06 102 ASP A N 1
ATOM 747 C CA . ASP A 1 102 ? 10.107 -3.831 1.387 1.00 75.06 102 ASP A CA 1
ATOM 748 C C . ASP A 1 102 ? 10.087 -3.568 -0.132 1.00 75.06 102 ASP A C 1
ATOM 750 O O . ASP A 1 102 ? 9.054 -3.697 -0.792 1.00 75.06 102 ASP A O 1
ATOM 754 N N . GLY A 1 103 ? 11.234 -3.188 -0.705 1.00 84.94 103 GLY A N 1
ATOM 755 C CA . GLY A 1 103 ? 11.347 -2.763 -2.099 1.00 84.94 103 GLY A CA 1
ATOM 756 C C . GLY A 1 103 ? 10.655 -1.417 -2.402 1.00 84.94 103 GLY A C 1
ATOM 757 O O . GLY A 1 103 ? 9.929 -0.855 -1.579 1.00 84.94 103 GLY A O 1
ATOM 758 N N . PRO A 1 104 ? 10.885 -0.832 -3.591 1.00 90.94 104 PRO A N 1
ATOM 759 C CA . PRO A 1 104 ? 10.258 0.427 -3.968 1.00 90.94 104 PRO A CA 1
ATOM 760 C C . PRO A 1 104 ? 8.791 0.234 -4.376 1.00 90.94 104 PRO A C 1
ATOM 762 O O . PRO A 1 104 ? 8.470 -0.557 -5.262 1.00 90.94 104 PRO A O 1
ATOM 765 N N . LEU A 1 105 ? 7.891 1.048 -3.810 1.00 85.94 105 LEU A N 1
ATOM 766 C CA . LEU A 1 105 ? 6.455 0.992 -4.130 1.00 85.94 105 LEU A CA 1
ATOM 767 C C . LEU A 1 105 ? 6.167 1.212 -5.625 1.00 85.94 105 LEU A C 1
ATOM 769 O O . LEU A 1 105 ? 5.283 0.578 -6.199 1.00 85.94 105 LEU A O 1
ATOM 773 N N . GLY A 1 106 ? 6.919 2.122 -6.248 1.00 92.62 106 GLY A N 1
ATOM 774 C CA . GLY A 1 106 ? 6.793 2.502 -7.655 1.00 92.62 106 GLY A CA 1
ATOM 775 C C . GLY A 1 106 ? 7.710 1.732 -8.605 1.00 92.62 106 GLY A C 1
ATOM 776 O O . GLY A 1 106 ? 8.025 2.262 -9.668 1.00 92.62 106 GLY A O 1
ATOM 777 N N . GLN A 1 107 ? 8.188 0.535 -8.237 1.00 96.31 107 GLN A N 1
ATOM 778 C CA . GLN A 1 107 ? 8.994 -0.281 -9.151 1.00 96.31 107 GLN A CA 1
ATOM 779 C C . GLN A 1 107 ? 8.217 -0.537 -10.457 1.00 96.31 107 GLN A C 1
ATOM 781 O O . GLN A 1 107 ? 7.059 -0.961 -10.382 1.00 96.31 107 GLN A O 1
ATOM 786 N N . PRO A 1 108 ? 8.806 -0.301 -11.647 1.00 97.81 108 PRO A N 1
ATOM 787 C CA . PRO A 1 108 ? 8.112 -0.519 -12.912 1.00 97.81 108 PRO A CA 1
ATOM 788 C C . PRO A 1 108 ? 7.522 -1.929 -13.007 1.00 97.81 108 PRO A C 1
ATOM 790 O O . PRO A 1 108 ? 8.194 -2.902 -12.675 1.00 97.81 108 PRO A O 1
ATOM 793 N N . PHE A 1 109 ? 6.284 -2.034 -13.496 1.00 97.75 109 PHE A N 1
ATOM 794 C CA . PHE A 1 109 ? 5.497 -3.270 -13.630 1.00 97.75 109 PHE A CA 1
ATOM 795 C C . PHE A 1 109 ? 5.131 -3.976 -12.313 1.00 97.75 109 PHE A C 1
ATOM 797 O O . PHE A 1 109 ? 3.958 -4.224 -12.065 1.00 97.75 109 PHE A O 1
ATOM 804 N N . VAL A 1 110 ? 6.096 -4.321 -11.466 1.00 95.88 110 VAL A N 1
ATOM 805 C CA . VAL A 1 110 ? 5.891 -5.235 -10.324 1.00 95.88 110 VAL A CA 1
ATOM 806 C C . VAL A 1 110 ? 5.634 -4.521 -8.994 1.00 95.88 110 VAL A C 1
ATOM 808 O O . VAL A 1 11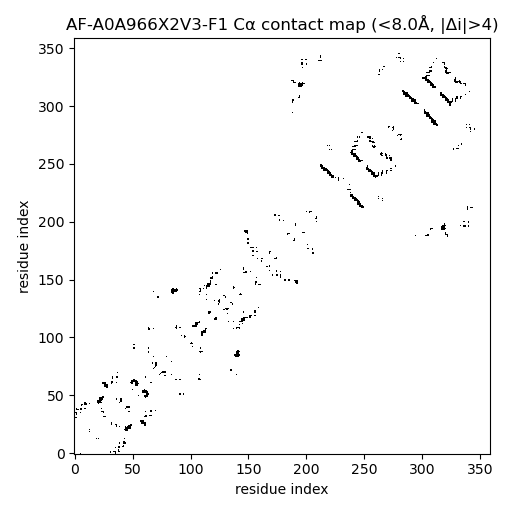0 ? 5.176 -5.139 -8.029 1.00 95.88 110 VAL A O 1
ATOM 811 N N . GLY A 1 111 ? 5.892 -3.212 -8.933 1.00 92.50 111 GLY A N 1
ATOM 812 C CA . GLY A 1 111 ? 5.690 -2.413 -7.731 1.00 92.50 111 GLY A CA 1
ATOM 813 C C . GLY A 1 111 ? 4.216 -2.377 -7.307 1.00 92.50 111 GLY A C 1
ATOM 814 O O . GLY A 1 111 ? 3.323 -2.320 -8.161 1.00 92.50 111 GLY A O 1
ATOM 815 N N . PRO A 1 112 ? 3.912 -2.374 -5.997 1.00 82.94 112 PRO A N 1
ATOM 816 C CA . PRO A 1 112 ? 2.537 -2.335 -5.496 1.00 82.94 112 PRO A CA 1
ATOM 817 C C . PRO A 1 112 ? 1.761 -1.074 -5.900 1.00 82.94 112 PRO A C 1
ATOM 819 O O . PRO A 1 112 ? 0.533 -1.096 -5.794 1.00 82.94 112 PRO A O 1
ATOM 822 N N . SER A 1 113 ? 2.458 -0.020 -6.344 1.00 89.25 113 SER A N 1
ATOM 823 C CA . SER A 1 113 ? 1.887 1.230 -6.854 1.00 89.25 113 SER A CA 1
ATOM 824 C C . SER A 1 113 ? 2.017 1.410 -8.372 1.00 89.25 113 SER A C 1
ATOM 826 O O . SER A 1 113 ? 1.600 2.446 -8.880 1.00 89.25 113 SER A O 1
ATOM 828 N N . ALA A 1 114 ? 2.562 0.431 -9.107 1.00 93.25 114 ALA A N 1
ATOM 829 C CA . ALA A 1 114 ? 2.791 0.540 -10.555 1.00 93.25 114 ALA A CA 1
ATOM 830 C C . ALA A 1 114 ? 1.494 0.722 -11.369 1.00 93.25 114 ALA A C 1
ATOM 832 O O . ALA A 1 114 ? 1.520 1.336 -12.432 1.00 93.25 114 ALA A O 1
ATOM 833 N N . PHE A 1 115 ? 0.367 0.232 -10.842 1.00 93.38 115 PHE A N 1
ATOM 834 C CA . PHE A 1 115 ? -0.972 0.337 -11.436 1.00 93.38 115 PHE A CA 1
ATOM 835 C C . PHE A 1 115 ? -1.988 0.950 -10.455 1.00 93.38 115 PHE A C 1
ATOM 837 O O . PHE A 1 115 ? -3.168 0.588 -10.435 1.00 93.38 115 PHE A O 1
ATOM 844 N N . SER A 1 116 ? -1.513 1.852 -9.589 1.00 88.75 116 SER A N 1
ATOM 845 C CA . SER A 1 116 ? -2.353 2.573 -8.632 1.00 88.75 116 SER A CA 1
ATOM 846 C C . SER A 1 116 ? -2.822 3.910 -9.198 1.00 88.75 116 SER A C 1
ATOM 848 O O . SER A 1 116 ? -2.018 4.740 -9.620 1.00 88.75 116 SER A O 1
ATOM 850 N N . HIS A 1 117 ? -4.125 4.162 -9.116 1.00 86.56 117 HIS A N 1
ATOM 851 C CA . HIS A 1 117 ? -4.771 5.380 -9.599 1.00 86.56 117 HIS A CA 1
ATOM 852 C C . HIS A 1 117 ? -5.382 6.141 -8.427 1.00 86.56 117 HIS A C 1
ATOM 854 O O . HIS A 1 117 ? -6.200 5.599 -7.687 1.00 86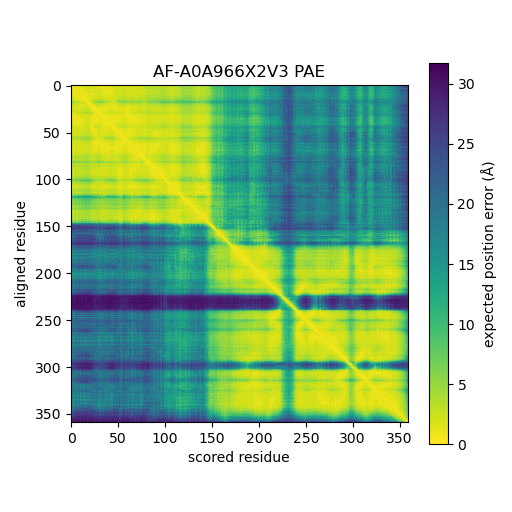.56 117 HIS A O 1
ATOM 860 N N . LYS A 1 118 ? -4.979 7.403 -8.253 1.00 78.44 118 LYS A N 1
ATOM 861 C CA . LYS A 1 118 ? -5.401 8.252 -7.124 1.00 78.44 118 LYS A CA 1
ATOM 862 C C . LYS A 1 118 ? -6.260 9.440 -7.563 1.00 78.44 118 LYS A C 1
ATOM 864 O O . LYS A 1 118 ? -7.287 9.728 -6.957 1.00 78.44 118 LYS A O 1
ATOM 869 N N . GLY A 1 119 ? -5.858 10.126 -8.634 1.00 75.88 119 GLY A N 1
ATOM 870 C CA . GLY A 1 119 ? -6.562 11.316 -9.118 1.00 75.88 119 GLY A CA 1
ATOM 871 C C . GLY A 1 119 ? -7.952 10.985 -9.663 1.00 75.88 119 GLY A C 1
ATOM 872 O O . GLY A 1 119 ? -8.093 10.059 -10.458 1.00 75.88 119 GLY A O 1
ATOM 873 N N . GLY A 1 120 ? -8.978 11.758 -9.285 1.00 72.25 120 GLY A N 1
ATOM 874 C CA . GLY A 1 120 ? -10.366 11.540 -9.724 1.00 72.25 120 GLY A CA 1
ATOM 875 C C . GLY A 1 120 ? -10.545 11.405 -11.241 1.00 72.25 120 GLY A C 1
ATOM 876 O O . GLY A 1 120 ? -11.256 10.517 -11.709 1.00 72.25 120 GLY A O 1
ATOM 877 N N . VAL A 1 121 ? -9.844 12.236 -12.020 1.00 81.44 121 VAL A N 1
ATOM 878 C CA . VAL A 1 121 ? -9.866 12.166 -13.492 1.00 81.44 121 VAL A CA 1
ATOM 879 C C . VAL A 1 121 ? -9.225 10.873 -14.002 1.00 81.44 121 VAL A C 1
ATOM 881 O O . VAL A 1 121 ? -9.800 10.219 -14.868 1.00 81.44 121 VAL A O 1
ATOM 884 N N . HIS A 1 122 ? -8.083 10.473 -13.431 1.00 81.19 122 HIS A N 1
ATOM 885 C CA . HIS A 1 122 ? -7.381 9.243 -13.816 1.00 81.19 122 HIS A CA 1
ATOM 886 C C . HIS A 1 122 ? -8.249 8.014 -13.541 1.00 81.19 122 HIS A C 1
ATOM 888 O O . HIS A 1 122 ? -8.428 7.170 -14.412 1.00 81.19 122 HIS A O 1
ATOM 894 N N . VAL A 1 123 ? -8.849 7.949 -12.349 1.00 80.81 123 VAL A N 1
ATOM 895 C CA . VAL A 1 123 ? -9.723 6.842 -11.946 1.00 80.81 123 VAL A CA 1
ATOM 896 C C . VAL A 1 123 ? -10.961 6.766 -12.842 1.00 80.81 123 VAL A C 1
ATOM 898 O O . VAL A 1 123 ? -11.295 5.698 -13.341 1.00 80.81 123 VAL A O 1
ATOM 901 N N . SER A 1 124 ? -11.627 7.891 -13.111 1.00 76.88 124 SER A N 1
ATOM 902 C CA . SER A 1 124 ? -12.795 7.916 -14.004 1.00 76.88 124 SER A CA 1
ATOM 903 C C . SER A 1 124 ? -12.465 7.418 -15.417 1.00 76.88 124 SER A C 1
ATOM 905 O O . SER A 1 124 ? -13.236 6.663 -16.010 1.00 76.88 124 SER A O 1
ATOM 907 N N . ALA A 1 125 ? -11.308 7.811 -15.955 1.00 84.94 125 ALA A N 1
ATOM 908 C CA . ALA A 1 125 ? -10.866 7.393 -17.279 1.00 84.94 125 ALA A CA 1
ATOM 909 C C . ALA A 1 125 ? -10.477 5.909 -17.326 1.00 84.94 125 ALA A C 1
ATOM 911 O O . ALA A 1 125 ? -10.961 5.198 -18.206 1.00 84.94 125 ALA A O 1
ATOM 912 N N . VAL A 1 126 ? -9.689 5.422 -16.358 1.00 87.19 126 VAL A N 1
ATOM 913 C CA . VAL A 1 126 ? -9.207 4.031 -16.345 1.00 87.19 126 VAL A CA 1
ATOM 914 C C . VAL A 1 126 ? -10.346 3.020 -16.179 1.00 87.19 126 VAL A C 1
ATOM 916 O O . VAL A 1 126 ? -10.285 1.928 -16.731 1.00 87.19 126 VAL A O 1
ATOM 919 N N . LEU A 1 127 ? -11.422 3.389 -15.473 1.00 80.69 127 LEU A N 1
ATOM 920 C CA . LEU A 1 127 ? -12.614 2.544 -15.331 1.00 80.69 127 LEU A CA 1
ATOM 921 C C . LEU A 1 127 ? -13.412 2.414 -16.632 1.00 80.69 127 LEU A C 1
ATOM 923 O O . LEU A 1 127 ? -14.094 1.414 -16.829 1.00 80.69 127 LEU A O 1
ATOM 927 N N . ARG A 1 128 ? -13.355 3.424 -17.508 1.00 85.94 128 ARG A N 1
ATOM 928 C CA . ARG A 1 128 ? -14.025 3.397 -18.818 1.00 85.94 128 ARG A CA 1
ATOM 929 C C . ARG A 1 128 ? -13.162 2.730 -19.877 1.00 85.94 128 ARG A C 1
ATOM 931 O O . ARG A 1 128 ? -13.668 1.961 -20.685 1.00 85.94 128 ARG A O 1
ATOM 938 N N . ASN A 1 129 ? -11.880 3.071 -19.894 1.00 90.00 129 ASN A N 1
ATOM 939 C CA . ASN A 1 129 ? -10.894 2.493 -20.787 1.00 90.00 129 ASN A CA 1
ATOM 940 C C . ASN A 1 129 ? -9.533 2.438 -20.072 1.00 90.00 129 ASN A C 1
ATOM 942 O O . ASN A 1 129 ? -8.858 3.472 -19.985 1.00 90.00 129 ASN A O 1
ATOM 946 N N . PRO A 1 130 ? -9.109 1.255 -19.593 1.00 90.62 130 PRO A N 1
ATOM 947 C CA . PRO A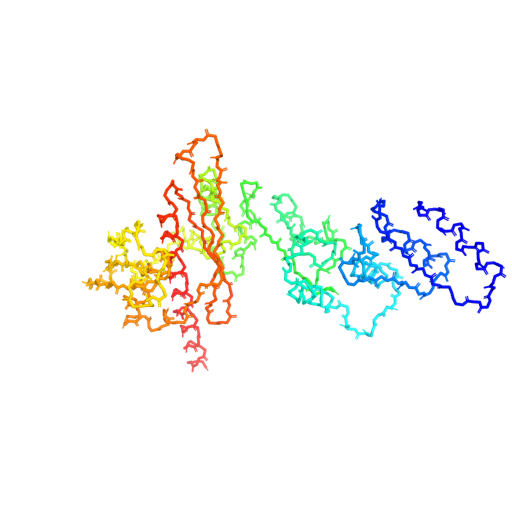 1 130 ? -7.835 1.088 -18.907 1.00 90.62 130 PRO A CA 1
ATOM 948 C C . PRO A 1 130 ? -6.612 1.611 -19.668 1.00 90.62 130 PRO A C 1
ATOM 950 O O . PRO A 1 130 ? -5.731 2.221 -19.064 1.00 90.62 130 PRO A O 1
ATOM 953 N N . GLU A 1 131 ? -6.593 1.474 -20.996 1.00 92.88 131 GLU A N 1
ATOM 954 C CA . GLU A 1 131 ? -5.456 1.851 -21.854 1.00 92.88 131 GLU A CA 1
ATOM 955 C C . GLU A 1 131 ? -5.151 3.359 -21.847 1.00 92.88 131 GLU A C 1
ATOM 957 O O . GLU A 1 131 ? -4.089 3.789 -22.292 1.00 92.88 131 GLU A O 1
ATOM 962 N N . THR A 1 132 ? -6.062 4.183 -21.318 1.00 92.50 132 THR A N 1
ATOM 963 C CA . THR A 1 132 ? -5.842 5.630 -21.161 1.00 92.50 132 THR A CA 1
ATOM 964 C C . THR A 1 132 ? -4.711 5.964 -20.189 1.00 92.50 132 THR A C 1
ATOM 966 O O . THR A 1 132 ? -4.050 6.987 -20.359 1.00 92.50 132 THR A O 1
ATOM 969 N N . TYR A 1 133 ? -4.485 5.114 -19.183 1.00 93.00 133 TYR A N 1
ATOM 970 C CA . TYR A 1 133 ? -3.476 5.326 -18.139 1.00 93.00 133 TYR A CA 1
ATOM 971 C C . TYR A 1 133 ? -2.627 4.086 -17.844 1.00 93.00 133 TYR A C 1
ATOM 973 O O . TYR A 1 133 ? -1.607 4.195 -17.166 1.00 93.00 133 TYR A O 1
ATOM 981 N N . GLU A 1 134 ? -3.008 2.916 -18.354 1.00 96.00 134 GLU A N 1
ATOM 982 C CA . GLU A 1 134 ? -2.264 1.673 -18.182 1.00 96.00 134 GLU A CA 1
ATOM 983 C C . GLU A 1 134 ? -1.620 1.266 -19.502 1.00 96.00 134 GLU A C 1
ATOM 985 O O . GLU A 1 134 ? -2.292 0.959 -20.481 1.00 96.00 134 GLU A O 1
ATOM 990 N N . HIS A 1 135 ? -0.287 1.251 -19.530 1.00 95.69 135 HIS A N 1
ATOM 991 C CA . HIS A 1 135 ? 0.462 0.914 -20.742 1.00 95.69 135 HIS A CA 1
ATOM 992 C C . HIS A 1 135 ? 0.441 -0.590 -21.078 1.00 95.69 135 HIS A C 1
ATOM 994 O O . HIS A 1 135 ? 0.914 -0.974 -22.144 1.00 95.69 135 HIS A O 1
ATOM 1000 N N . VAL A 1 136 ? -0.006 -1.437 -20.144 1.00 96.81 136 VAL A N 1
ATOM 1001 C CA . VAL A 1 136 ? -0.267 -2.883 -20.278 1.00 96.81 136 VAL A CA 1
ATOM 1002 C C . VAL A 1 136 ? -1.323 -3.281 -19.243 1.00 96.81 136 VAL A C 1
ATOM 1004 O O . VAL A 1 136 ? -1.485 -2.582 -18.241 1.00 96.81 136 VAL A O 1
ATOM 1007 N N . SER A 1 137 ? -1.986 -4.424 -19.434 1.00 95.94 137 SER A N 1
ATOM 1008 C CA . SER A 1 137 ? -2.842 -4.997 -18.388 1.00 95.94 137 SER A CA 1
ATOM 1009 C C . SER A 1 137 ? -2.003 -5.401 -17.161 1.00 95.94 137 SER A C 1
ATOM 1011 O O . SER A 1 137 ? -1.003 -6.100 -17.329 1.00 95.94 137 SER A O 1
ATOM 1013 N N . PRO A 1 138 ? -2.380 -5.024 -15.925 1.00 95.31 138 PRO A N 1
ATOM 1014 C CA . PRO A 1 138 ? -1.665 -5.459 -14.723 1.00 95.31 138 PRO A CA 1
ATOM 1015 C C . PRO A 1 138 ? -1.677 -6.985 -14.537 1.00 95.31 138 PRO A C 1
ATOM 1017 O O . PRO A 1 138 ? -0.683 -7.558 -14.083 1.00 95.31 138 PRO A O 1
ATOM 1020 N N . ASP A 1 139 ? -2.748 -7.660 -14.960 1.00 93.19 139 ASP A N 1
ATOM 1021 C CA . ASP A 1 139 ? -2.893 -9.111 -14.801 1.00 93.19 139 ASP A CA 1
ATOM 1022 C C . ASP A 1 139 ? -1.841 -9.882 -15.611 1.00 93.19 139 ASP A C 1
ATOM 1024 O O . ASP A 1 139 ? -1.381 -10.944 -15.190 1.00 93.19 139 ASP A O 1
ATOM 1028 N N . SER A 1 140 ? -1.379 -9.327 -16.741 1.00 96.00 140 SER A N 1
ATOM 1029 C CA . SER A 1 140 ? -0.385 -9.993 -17.594 1.00 96.00 140 SER A CA 1
ATOM 1030 C C . SER A 1 140 ? 0.984 -10.143 -16.926 1.00 96.00 140 SER A C 1
ATOM 1032 O O . SER A 1 140 ? 1.808 -10.916 -17.405 1.00 96.00 140 SER A O 1
ATOM 1034 N N . ILE A 1 141 ? 1.241 -9.401 -15.841 1.00 96.19 141 ILE A N 1
ATOM 1035 C CA . ILE A 1 141 ? 2.493 -9.442 -15.072 1.00 96.19 141 ILE A CA 1
ATOM 1036 C C . ILE A 1 141 ? 2.288 -9.931 -13.627 1.00 96.19 141 ILE A C 1
ATOM 1038 O O . ILE A 1 141 ? 3.223 -9.914 -12.818 1.00 96.19 141 ILE A O 1
ATOM 1042 N N . GLY A 1 142 ? 1.066 -10.358 -13.285 1.00 87.56 142 GLY A N 1
ATOM 1043 C CA . GLY A 1 142 ? 0.690 -10.775 -11.930 1.00 87.56 142 GLY A CA 1
ATOM 1044 C C . GLY A 1 142 ? 0.522 -9.631 -10.939 1.00 87.56 142 GLY A C 1
ATOM 1045 O O . GLY A 1 142 ? 0.679 -9.839 -9.734 1.00 87.56 142 GLY A O 1
ATOM 1046 N N . ASN A 1 143 ? 0.280 -8.417 -11.428 1.00 92.62 143 ASN A N 1
ATOM 1047 C CA . ASN A 1 143 ? -0.059 -7.276 -10.589 1.00 92.62 143 ASN A CA 1
ATOM 1048 C C . ASN A 1 143 ? -1.567 -7.005 -10.674 1.00 92.62 143 ASN A C 1
ATOM 1050 O O . ASN A 1 143 ? -2.286 -7.697 -11.384 1.00 92.62 143 ASN A O 1
ATOM 1054 N N . ALA A 1 144 ? -2.056 -6.003 -9.948 1.00 86.12 144 ALA A N 1
ATOM 1055 C CA . ALA A 1 144 ? -3.469 -5.645 -9.950 1.00 86.12 144 ALA A CA 1
ATOM 1056 C C . ALA A 1 144 ? -3.656 -4.130 -10.022 1.00 86.12 144 ALA A C 1
ATOM 1058 O O . ALA A 1 144 ? -2.886 -3.366 -9.431 1.00 86.12 144 ALA A O 1
ATOM 1059 N N . ARG A 1 145 ? -4.724 -3.704 -10.704 1.00 89.44 145 ARG A N 1
ATOM 1060 C CA . ARG A 1 145 ? -5.192 -2.316 -10.665 1.00 89.44 145 ARG A CA 1
ATOM 1061 C C . ARG A 1 145 ? -5.660 -1.978 -9.254 1.00 89.44 145 ARG A C 1
ATOM 1063 O O . ARG A 1 145 ? -6.448 -2.719 -8.669 1.00 89.44 145 ARG A O 1
ATOM 1070 N N . LYS A 1 146 ? -5.242 -0.823 -8.736 1.00 80.75 146 LYS A N 1
ATOM 1071 C CA . LYS A 1 146 ? -5.699 -0.309 -7.437 1.00 80.75 146 LYS A CA 1
ATOM 1072 C C . LYS A 1 146 ? -6.245 1.103 -7.581 1.00 80.75 146 LYS A C 1
ATOM 1074 O O . LYS A 1 146 ? -5.612 1.958 -8.191 1.00 80.75 146 LYS A O 1
ATOM 1079 N N . VAL A 1 147 ? -7.409 1.363 -6.993 1.00 76.00 147 VAL A N 1
ATOM 1080 C CA . VAL A 1 147 ? -7.975 2.713 -6.886 1.00 76.00 147 VAL A CA 1
ATOM 1081 C C . VAL A 1 147 ? -7.785 3.193 -5.454 1.00 76.00 147 VAL A C 1
ATOM 1083 O O . VAL A 1 147 ? -8.375 2.646 -4.521 1.00 76.00 147 VAL A O 1
ATOM 1086 N N . LEU A 1 148 ? -6.936 4.203 -5.282 1.00 67.69 148 LEU A N 1
ATOM 1087 C CA . LEU A 1 148 ? -6.696 4.838 -3.992 1.00 67.69 148 LEU A CA 1
ATOM 1088 C C . LEU A 1 148 ? -7.731 5.940 -3.766 1.00 67.69 148 LEU A C 1
ATOM 1090 O O . LEU A 1 148 ? -8.069 6.698 -4.678 1.00 67.69 148 LEU A O 1
ATOM 1094 N N . ILE A 1 149 ? -8.217 6.041 -2.533 1.00 63.47 149 ILE A N 1
ATOM 1095 C CA . ILE A 1 149 ? -9.092 7.133 -2.107 1.00 63.47 149 ILE A CA 1
ATOM 1096 C C . ILE A 1 149 ? -8.232 8.171 -1.398 1.00 63.47 149 ILE A C 1
ATOM 1098 O O . ILE A 1 149 ? -7.339 7.814 -0.635 1.00 63.47 149 ILE A O 1
ATOM 1102 N N . SER A 1 150 ? -8.472 9.442 -1.712 1.00 60.09 150 SER A N 1
ATOM 1103 C CA . SER A 1 150 ? -7.804 10.585 -1.089 1.00 60.09 150 SER A CA 1
ATOM 1104 C C . SER A 1 150 ? -8.658 11.840 -1.195 1.00 60.09 150 SER A C 1
ATOM 1106 O O . SER A 1 150 ? -9.683 11.817 -1.867 1.00 60.09 150 SER A O 1
ATOM 1108 N N . GLU A 1 151 ? -8.194 12.946 -0.628 1.00 54.06 151 GLU A N 1
ATOM 1109 C CA . GLU A 1 151 ? -8.794 14.278 -0.695 1.00 54.06 151 GLU A CA 1
ATOM 1110 C C . GLU A 1 151 ? -9.186 14.691 -2.126 1.00 54.06 151 GLU A C 1
ATOM 1112 O O . GLU A 1 151 ? -10.234 15.297 -2.346 1.00 54.06 151 GLU A O 1
ATOM 1117 N N . LEU A 1 152 ? -8.374 14.291 -3.113 1.00 50.56 152 LEU A N 1
ATOM 1118 C CA . LEU A 1 152 ? -8.559 14.565 -4.544 1.00 50.56 152 LEU A CA 1
ATOM 1119 C C . LEU A 1 152 ? -9.497 13.569 -5.255 1.00 50.56 152 LEU A C 1
ATOM 1121 O O . LEU A 1 152 ? -9.661 13.623 -6.481 1.00 50.56 152 LEU A O 1
ATOM 1125 N N . ALA A 1 153 ? -10.064 12.611 -4.524 1.00 57.03 153 ALA A N 1
ATOM 1126 C CA . ALA A 1 153 ? -10.989 11.629 -5.059 1.00 57.03 153 ALA A CA 1
ATOM 1127 C C . ALA A 1 153 ? -12.378 12.259 -5.230 1.00 57.03 153 ALA A C 1
ATOM 1129 O O . ALA A 1 153 ? -12.939 12.832 -4.305 1.00 57.03 153 ALA A O 1
ATOM 1130 N N . GLY A 1 154 ? -12.962 12.139 -6.423 1.00 61.59 154 GLY A N 1
ATOM 1131 C CA . GLY A 1 154 ? -14.374 12.467 -6.625 1.00 61.59 154 GLY A CA 1
ATOM 1132 C C . GLY A 1 154 ? -15.281 11.335 -6.137 1.00 61.59 154 GLY A C 1
ATOM 1133 O O . GLY A 1 154 ? -14.833 10.200 -5.965 1.00 61.59 154 GLY A O 1
ATOM 1134 N N . GLY A 1 155 ? -16.588 11.592 -6.011 1.00 60.66 155 GLY A N 1
ATOM 1135 C CA . GLY A 1 155 ? -17.571 10.557 -5.644 1.00 60.66 155 GLY A CA 1
ATOM 1136 C C . GLY A 1 155 ? -17.577 9.333 -6.578 1.00 60.66 155 GLY A C 1
ATOM 1137 O O . GLY A 1 155 ? -17.955 8.240 -6.172 1.00 60.66 155 GLY A O 1
ATOM 1138 N N . SER A 1 156 ? -17.083 9.474 -7.813 1.00 60.94 156 SER A N 1
ATOM 1139 C CA . SER A 1 156 ? -16.845 8.355 -8.734 1.00 60.94 156 SER A CA 1
ATOM 1140 C C . SER A 1 156 ? -15.803 7.352 -8.234 1.00 60.94 156 SER A C 1
ATOM 1142 O O . SER A 1 156 ? -15.962 6.166 -8.490 1.00 60.94 156 SER A O 1
ATOM 1144 N N . ASN A 1 157 ? -14.764 7.792 -7.520 1.00 65.69 157 ASN A N 1
ATOM 1145 C CA . ASN A 1 157 ? -13.699 6.916 -7.016 1.00 65.69 157 ASN A CA 1
ATOM 1146 C C . ASN A 1 157 ? -14.189 6.091 -5.827 1.00 65.69 157 ASN A C 1
ATOM 1148 O O . ASN A 1 157 ? -13.899 4.903 -5.739 1.00 65.69 157 ASN A O 1
ATOM 1152 N N . VAL A 1 158 ? -14.960 6.732 -4.943 1.00 67.25 158 VAL A N 1
ATOM 1153 C CA . VAL A 1 158 ? -15.642 6.082 -3.820 1.00 67.25 158 VAL A CA 1
ATOM 1154 C C . VAL A 1 158 ? -16.589 5.014 -4.364 1.00 67.25 158 VAL A C 1
ATOM 1156 O O . VAL A 1 158 ? -16.449 3.847 -4.010 1.00 67.25 158 VAL A O 1
ATOM 1159 N N . ARG A 1 159 ? -17.454 5.365 -5.328 1.00 67.56 159 ARG A N 1
ATOM 1160 C CA . ARG A 1 159 ? -18.321 4.387 -6.006 1.00 67.56 159 ARG A CA 1
ATOM 1161 C C . ARG A 1 159 ? -17.535 3.266 -6.677 1.00 67.56 159 ARG A C 1
ATOM 1163 O O . ARG A 1 159 ? -17.913 2.118 -6.537 1.00 67.56 159 ARG A O 1
ATOM 1170 N N . ALA A 1 160 ? -16.435 3.565 -7.362 1.00 66.44 160 ALA A N 1
ATOM 1171 C CA . ALA A 1 160 ? -15.636 2.547 -8.039 1.00 66.44 160 ALA A CA 1
ATOM 1172 C C . ALA A 1 160 ? -14.966 1.557 -7.081 1.00 66.44 160 ALA A C 1
ATOM 1174 O O . ALA A 1 160 ? -14.978 0.359 -7.346 1.00 66.44 160 ALA A O 1
ATOM 1175 N N . LYS A 1 161 ? -14.403 2.038 -5.962 1.00 68.12 161 LYS A N 1
ATOM 1176 C CA . LYS A 1 161 ? -13.808 1.164 -4.940 1.00 68.12 161 LYS A CA 1
ATOM 1177 C C . LYS A 1 161 ? -14.868 0.289 -4.267 1.00 68.12 161 LYS A C 1
ATOM 1179 O O . LYS A 1 161 ? -14.577 -0.832 -3.869 1.00 68.12 161 LYS A O 1
ATOM 1184 N N . LEU A 1 162 ? -16.088 0.803 -4.147 1.00 69.50 162 LEU A N 1
ATOM 1185 C CA . LEU A 1 162 ? -17.160 0.171 -3.389 1.00 69.50 162 LEU A CA 1
ATOM 1186 C C . LEU A 1 162 ? -18.179 -0.595 -4.247 1.00 69.50 162 LEU A C 1
ATOM 1188 O O . LEU A 1 162 ? -18.983 -1.330 -3.681 1.00 69.50 162 LEU A O 1
ATOM 1192 N N . ALA A 1 163 ? -18.144 -0.470 -5.578 1.00 64.81 163 ALA A N 1
ATOM 1193 C CA . ALA A 1 163 ? -19.135 -1.050 -6.493 1.00 64.81 163 ALA A CA 1
ATOM 1194 C C . ALA A 1 163 ? -19.298 -2.567 -6.322 1.00 64.81 163 ALA A C 1
ATOM 1196 O O . ALA A 1 163 ? -20.398 -3.087 -6.463 1.00 64.81 163 ALA A O 1
ATOM 1197 N N . ASN A 1 164 ? -18.216 -3.264 -5.969 1.00 62.47 164 ASN A N 1
ATOM 1198 C CA . ASN A 1 164 ? -18.231 -4.713 -5.763 1.00 62.47 164 ASN A CA 1
ATOM 1199 C C . ASN A 1 164 ? -18.775 -5.137 -4.388 1.00 62.47 164 ASN A C 1
ATOM 1201 O O . ASN A 1 164 ? -19.048 -6.316 -4.200 1.00 62.47 164 ASN A O 1
ATOM 1205 N N . ARG A 1 165 ? -18.886 -4.216 -3.419 1.00 66.69 165 ARG A N 1
ATOM 1206 C CA . ARG A 1 165 ? -19.222 -4.532 -2.017 1.00 66.69 165 ARG A CA 1
ATOM 1207 C C . ARG A 1 165 ? -20.526 -3.898 -1.537 1.00 66.69 165 ARG A C 1
ATOM 1209 O O . ARG A 1 165 ? -21.183 -4.450 -0.668 1.00 66.69 165 ARG A O 1
ATOM 1216 N N . TYR A 1 166 ? -20.917 -2.766 -2.115 1.00 71.44 166 TYR A N 1
ATOM 1217 C CA . TYR A 1 166 ? -22.114 -2.025 -1.731 1.00 71.44 166 TYR A CA 1
ATOM 1218 C C . TYR A 1 166 ? -22.872 -1.595 -2.986 1.00 71.44 166 TYR A C 1
ATOM 1220 O O . TYR A 1 166 ? -22.672 -0.494 -3.505 1.00 71.44 166 TYR A O 1
ATOM 1228 N N . ALA A 1 167 ? -23.754 -2.472 -3.472 1.00 62.28 167 ALA A N 1
ATOM 1229 C CA . ALA A 1 167 ? -24.627 -2.183 -4.613 1.00 62.28 167 ALA A CA 1
ATOM 1230 C C . ALA A 1 167 ? -25.539 -0.961 -4.356 1.00 62.28 167 ALA A C 1
ATOM 1232 O O . ALA A 1 167 ? -25.884 -0.239 -5.285 1.00 62.28 167 ALA A O 1
ATOM 1233 N N . ASP A 1 168 ? -25.835 -0.667 -3.083 1.00 59.97 168 ASP A N 1
ATOM 1234 C CA . ASP A 1 168 ? -26.694 0.437 -2.628 1.00 59.97 168 ASP A CA 1
ATOM 1235 C C . ASP A 1 168 ? -26.068 1.846 -2.740 1.00 59.97 168 ASP A C 1
ATOM 1237 O O . ASP A 1 168 ? -26.647 2.833 -2.278 1.00 59.97 168 ASP A O 1
ATOM 1241 N N . LEU A 1 169 ? -24.879 1.989 -3.338 1.00 63.94 169 LEU A N 1
ATOM 1242 C CA . LEU A 1 169 ? -24.187 3.281 -3.481 1.00 63.94 169 LEU A CA 1
ATOM 1243 C C . LEU A 1 169 ? -24.658 4.141 -4.661 1.00 63.94 169 LEU A C 1
ATOM 1245 O O . LEU A 1 169 ? -23.977 5.097 -5.049 1.00 63.94 169 LEU A O 1
ATOM 1249 N N . GLU A 1 170 ? -25.827 3.847 -5.223 1.00 60.88 170 GLU A N 1
ATOM 1250 C CA . GLU A 1 170 ? -26.414 4.672 -6.278 1.00 60.88 170 GLU A CA 1
ATOM 1251 C C . GLU A 1 170 ? -26.855 6.056 -5.776 1.00 60.88 170 GLU A C 1
ATOM 1253 O O . GLU A 1 170 ? -26.881 6.997 -6.569 1.00 60.88 170 GLU A O 1
ATOM 1258 N N . ASP A 1 171 ? -27.123 6.221 -4.470 1.00 75.19 171 ASP A N 1
ATOM 1259 C CA . ASP A 1 171 ? -27.514 7.510 -3.884 1.00 75.19 171 ASP A CA 1
ATOM 1260 C C . ASP A 1 171 ? -26.342 8.524 -3.894 1.00 75.19 171 ASP A C 1
ATOM 1262 O O . ASP A 1 171 ? -25.358 8.381 -3.142 1.00 75.19 171 ASP A O 1
ATOM 1266 N N . PRO A 1 172 ? -26.428 9.601 -4.704 1.00 73.75 172 PRO A N 1
ATOM 1267 C CA . PRO A 1 172 ? -25.382 10.613 -4.780 1.00 73.75 172 PRO A CA 1
ATOM 1268 C C . PRO A 1 172 ? -25.182 11.376 -3.465 1.00 73.75 172 PRO A C 1
ATOM 1270 O O . PRO A 1 172 ? -24.064 11.824 -3.202 1.00 73.75 172 PRO A O 1
ATOM 1273 N N . ALA A 1 173 ? -26.225 11.521 -2.638 1.00 80.38 173 ALA A N 1
ATOM 1274 C CA . ALA A 1 173 ? -26.141 12.236 -1.367 1.00 80.38 173 ALA A CA 1
ATOM 1275 C C . ALA A 1 173 ? -25.305 11.455 -0.345 1.00 80.38 173 ALA A C 1
ATOM 1277 O O . ALA A 1 173 ? -24.413 12.028 0.282 1.00 80.38 173 ALA A O 1
ATOM 1278 N N . ARG A 1 174 ? -25.511 10.134 -0.248 1.00 81.38 174 ARG A N 1
ATOM 1279 C CA . ARG A 1 174 ? -24.697 9.250 0.608 1.00 81.38 174 ARG A CA 1
ATOM 1280 C C . ARG A 1 174 ? -23.243 9.206 0.159 1.00 81.38 174 ARG A C 1
ATOM 1282 O O . ARG A 1 174 ? -22.341 9.334 0.979 1.00 81.38 174 ARG A O 1
ATOM 1289 N N . THR A 1 175 ? -23.009 9.103 -1.151 1.00 80.25 175 THR A N 1
ATOM 1290 C CA . THR A 1 175 ? -21.645 9.142 -1.707 1.00 80.25 175 THR A CA 1
ATOM 1291 C C . THR A 1 175 ? -20.928 10.447 -1.337 1.00 80.25 175 THR A C 1
ATOM 1293 O O . THR A 1 175 ? -19.742 10.426 -1.011 1.00 80.25 175 THR A O 1
ATOM 1296 N N . LYS A 1 176 ? -21.640 11.584 -1.377 1.00 82.12 176 LYS A N 1
ATOM 1297 C CA . LYS A 1 176 ? -21.091 12.890 -0.994 1.00 82.12 176 LYS A CA 1
ATOM 1298 C C . LYS A 1 176 ? -20.746 12.944 0.495 1.00 82.12 176 LYS A C 1
ATOM 1300 O O . LYS A 1 176 ? -19.640 13.351 0.818 1.00 82.12 176 LYS A O 1
ATOM 1305 N N . ALA A 1 177 ? -21.641 12.480 1.365 1.00 86.62 177 ALA A N 1
ATOM 1306 C CA . ALA A 1 177 ? -21.416 12.469 2.811 1.00 86.62 177 ALA A CA 1
ATOM 1307 C C . ALA A 1 177 ? -20.223 11.582 3.220 1.00 86.62 177 ALA A C 1
ATOM 1309 O O . ALA A 1 177 ? -19.405 11.989 4.042 1.00 86.62 177 ALA A O 1
ATOM 1310 N N . ILE A 1 178 ? -20.069 10.409 2.588 1.00 87.06 178 ILE A N 1
ATOM 1311 C CA . ILE A 1 178 ? -18.897 9.538 2.779 1.00 87.06 178 ILE A CA 1
ATOM 1312 C C . ILE A 1 178 ? -17.613 10.269 2.374 1.00 87.06 178 ILE A C 1
ATOM 1314 O O . ILE A 1 178 ? -16.617 10.216 3.092 1.00 87.06 178 ILE A O 1
ATOM 1318 N N . LEU A 1 179 ? -17.624 10.946 1.221 1.00 82.88 179 LEU A N 1
ATOM 1319 C CA . LEU A 1 179 ? -16.453 11.671 0.734 1.00 82.88 179 LEU A CA 1
ATOM 1320 C C . LEU A 1 179 ? -16.076 12.841 1.653 1.00 82.88 179 LEU A C 1
ATOM 1322 O O . LEU A 1 179 ? -14.893 13.018 1.928 1.00 82.88 179 LEU A O 1
ATOM 1326 N N . GLU A 1 180 ? -17.062 13.596 2.139 1.00 86.25 180 GLU A N 1
ATOM 1327 C CA . GLU A 1 180 ? -16.858 14.696 3.090 1.00 86.25 180 GLU A CA 1
ATOM 1328 C C . GLU A 1 180 ? -16.219 14.186 4.392 1.00 86.25 180 GLU A C 1
ATOM 1330 O O . GLU A 1 180 ? -15.189 14.714 4.803 1.00 86.25 180 GLU A O 1
ATOM 1335 N N . GLU A 1 181 ? -16.719 13.091 4.983 1.00 90.00 181 GLU A N 1
ATOM 1336 C CA . GLU A 1 181 ? -16.099 12.518 6.190 1.00 90.00 181 GLU A CA 1
ATOM 1337 C C . GLU A 1 181 ? -14.658 12.038 5.938 1.00 90.00 181 GLU A C 1
ATOM 1339 O O . GLU A 1 181 ? -13.790 12.184 6.802 1.00 90.00 181 GLU A O 1
ATOM 1344 N N . ILE A 1 182 ? -14.376 11.468 4.764 1.00 86.81 182 ILE A N 1
ATOM 1345 C CA . ILE A 1 182 ? -13.019 11.042 4.399 1.00 86.81 182 ILE A CA 1
ATOM 1346 C C . ILE A 1 182 ? -12.090 12.247 4.271 1.00 86.81 182 ILE A C 1
ATOM 1348 O O . ILE A 1 182 ? -10.986 12.199 4.808 1.00 86.81 182 ILE A O 1
ATOM 1352 N N . GLN A 1 183 ? -12.531 13.316 3.604 1.00 81.38 183 GLN A N 1
ATOM 1353 C CA . GLN A 1 183 ? -11.765 14.556 3.466 1.00 81.38 183 GLN A CA 1
ATOM 1354 C C . GLN A 1 183 ? -11.463 15.169 4.836 1.00 81.38 183 GLN A C 1
ATOM 1356 O O . GLN A 1 183 ? -10.296 15.400 5.151 1.00 81.38 183 GLN A O 1
ATOM 1361 N N . ASP A 1 184 ? -12.478 15.305 5.693 1.00 87.12 184 ASP A N 1
ATOM 1362 C CA . ASP A 1 184 ? -12.322 15.829 7.053 1.00 87.12 184 ASP A CA 1
ATOM 1363 C C . ASP A 1 184 ? -11.331 14.991 7.878 1.00 87.12 184 ASP A C 1
ATOM 1365 O O . ASP A 1 184 ? -10.490 15.520 8.614 1.00 87.12 184 ASP A O 1
ATOM 1369 N N . LYS A 1 185 ? -11.385 13.658 7.750 1.00 90.19 185 LYS A N 1
ATOM 1370 C CA . LYS A 1 185 ? -10.437 12.759 8.419 1.00 90.19 185 LYS A CA 1
ATOM 1371 C C . LYS A 1 185 ? -9.030 12.873 7.836 1.00 90.19 185 LYS A C 1
ATOM 1373 O O . LYS A 1 185 ? -8.072 12.896 8.608 1.00 90.19 185 LYS A O 1
ATOM 1378 N N . GLU A 1 186 ? -8.855 12.963 6.523 1.00 85.19 186 GLU A N 1
ATOM 1379 C CA . GLU A 1 186 ? -7.523 13.152 5.934 1.00 85.19 186 GLU A CA 1
ATOM 1380 C C . GLU A 1 186 ? -6.901 14.489 6.355 1.00 85.19 186 GLU A C 1
ATOM 1382 O O . GLU A 1 186 ? -5.741 14.501 6.774 1.00 85.19 186 GLU A O 1
ATOM 1387 N N . HIS A 1 187 ? -7.679 15.579 6.401 1.00 81.88 187 HIS A N 1
ATOM 1388 C CA . HIS A 1 187 ? -7.240 16.856 6.987 1.00 81.88 187 HIS A CA 1
ATOM 1389 C C . HIS A 1 187 ? -6.872 16.723 8.465 1.00 81.88 187 HIS A C 1
ATOM 1391 O O . HIS A 1 187 ? -5.943 17.375 8.944 1.00 81.88 187 HIS A O 1
ATOM 1397 N N . ALA A 1 188 ? -7.556 15.846 9.202 1.00 85.62 188 ALA A N 1
ATOM 1398 C CA . ALA A 1 188 ? -7.217 15.548 10.587 1.00 85.62 188 ALA A CA 1
ATOM 1399 C C . ALA A 1 188 ? -5.955 14.677 10.751 1.00 85.62 188 ALA A C 1
ATOM 1401 O O . ALA A 1 188 ? -5.485 14.539 11.887 1.00 85.62 188 ALA A O 1
ATOM 1402 N N . GLY A 1 189 ? -5.407 14.128 9.659 1.00 86.50 189 GLY A N 1
ATOM 1403 C CA . GLY A 1 189 ? -4.170 13.346 9.608 1.00 86.50 189 GLY A CA 1
ATOM 1404 C C . GLY A 1 189 ? -4.336 11.877 9.216 1.00 86.50 189 GLY A C 1
ATOM 1405 O O . GLY A 1 189 ? -3.341 11.146 9.169 1.00 86.50 189 GLY A O 1
ATOM 1406 N N . TYR A 1 190 ? -5.565 11.416 8.963 1.00 89.56 190 TYR A N 1
ATOM 1407 C CA . TYR A 1 190 ? -5.841 10.026 8.593 1.00 89.56 190 TYR A CA 1
ATOM 1408 C C . TYR A 1 190 ? -5.275 9.711 7.201 1.00 89.56 190 TYR A C 1
ATOM 1410 O O . TYR A 1 190 ? -4.972 10.597 6.408 1.00 89.56 190 TYR A O 1
ATOM 1418 N N . SER A 1 191 ? -5.084 8.425 6.910 1.00 87.81 191 SER A N 1
ATOM 1419 C CA . SER A 1 191 ? -4.784 7.953 5.559 1.00 87.81 191 SER A CA 1
ATOM 1420 C C . SER A 1 191 ? -5.441 6.601 5.359 1.00 87.81 191 SER A C 1
ATOM 1422 O O . SER A 1 191 ? -5.181 5.665 6.115 1.00 87.81 191 SER A O 1
ATOM 1424 N N . PHE A 1 192 ? -6.288 6.513 4.337 1.00 86.12 192 PHE A N 1
ATOM 1425 C CA . PHE A 1 192 ? -7.058 5.309 4.027 1.00 86.12 192 PHE A CA 1
ATOM 1426 C C . PHE A 1 192 ? -6.419 4.450 2.928 1.00 86.12 192 PHE A C 1
ATOM 1428 O O . PHE A 1 192 ? -7.047 3.520 2.435 1.00 86.12 192 PHE A O 1
ATOM 1435 N N . GLU A 1 193 ? -5.165 4.728 2.548 1.00 78.00 193 GLU A N 1
ATOM 1436 C CA . GLU A 1 193 ? -4.459 3.993 1.483 1.00 78.00 193 GLU A CA 1
ATOM 1437 C C . GLU A 1 193 ? -4.211 2.520 1.839 1.00 78.00 193 GLU A C 1
ATOM 1439 O O . GLU A 1 193 ? -4.277 1.662 0.963 1.00 78.00 193 GLU A O 1
ATOM 1444 N N . LYS A 1 194 ? -3.946 2.235 3.119 1.00 81.62 194 LYS A N 1
ATOM 1445 C CA . LYS A 1 194 ? -3.765 0.882 3.671 1.00 81.62 194 LYS A CA 1
ATOM 1446 C C . LYS A 1 194 ? -4.796 0.526 4.748 1.00 81.62 194 LYS A C 1
ATOM 1448 O O . LYS A 1 194 ? -4.684 -0.512 5.384 1.00 81.62 194 LYS A O 1
ATOM 1453 N N . ALA A 1 195 ? -5.779 1.391 4.990 1.00 89.69 195 ALA A N 1
ATOM 1454 C CA . ALA A 1 195 ? -6.734 1.235 6.085 1.00 89.69 195 ALA A CA 1
ATOM 1455 C C . ALA A 1 195 ? -8.134 0.871 5.573 1.00 89.69 195 ALA A C 1
ATOM 1457 O O . ALA A 1 195 ? -9.116 1.556 5.867 1.00 89.69 195 ALA A O 1
ATOM 1458 N N . ASP A 1 196 ? -8.207 -0.190 4.764 1.00 86.19 196 ASP A N 1
ATOM 1459 C CA . ASP A 1 196 ? -9.447 -0.626 4.116 1.00 86.19 196 ASP A CA 1
ATOM 1460 C C . ASP A 1 196 ? -10.550 -0.976 5.123 1.00 86.19 196 ASP A C 1
ATOM 1462 O O . ASP A 1 196 ? -11.708 -0.671 4.858 1.00 86.19 196 ASP A O 1
ATOM 1466 N N . GLY A 1 197 ? -10.208 -1.517 6.299 1.00 91.56 197 GLY A N 1
ATOM 1467 C CA . GLY A 1 197 ? -11.180 -1.806 7.356 1.00 91.56 197 GLY A CA 1
ATOM 1468 C C . GLY A 1 197 ? -11.792 -0.538 7.956 1.00 91.56 197 GLY A C 1
ATOM 1469 O O . GLY A 1 197 ? -13.009 -0.428 8.071 1.00 91.56 197 GLY A O 1
ATOM 1470 N N . SER A 1 198 ? -10.970 0.470 8.270 1.00 94.69 198 SER A N 1
ATOM 1471 C CA . SER A 1 198 ? -11.468 1.768 8.758 1.00 94.69 198 SER A CA 1
ATOM 1472 C C . SER A 1 198 ? -12.316 2.488 7.708 1.00 94.69 198 SER A C 1
ATOM 1474 O O . SER A 1 198 ? -13.343 3.081 8.035 1.00 94.69 198 SER A O 1
ATOM 1476 N N . PHE A 1 199 ? -11.904 2.424 6.440 1.00 90.19 199 PHE A N 1
ATOM 1477 C CA . PHE A 1 199 ? -12.669 2.980 5.328 1.00 90.19 199 PHE A CA 1
ATOM 1478 C C . PHE A 1 199 ? -14.031 2.285 5.164 1.00 90.19 199 PHE A C 1
ATOM 1480 O O . PHE A 1 199 ? -15.054 2.957 5.040 1.00 90.19 199 PHE A O 1
ATOM 1487 N N . ASP A 1 200 ? -14.059 0.954 5.225 1.00 89.81 200 ASP A N 1
ATOM 1488 C CA . ASP A 1 200 ? -15.282 0.155 5.145 1.00 89.81 200 ASP A CA 1
ATOM 1489 C C . ASP A 1 200 ? -16.269 0.502 6.272 1.00 89.81 200 ASP A C 1
ATOM 1491 O O . ASP A 1 200 ? -17.454 0.726 6.025 1.00 89.81 200 ASP A O 1
ATOM 1495 N N . LEU A 1 201 ? -15.777 0.667 7.504 1.00 93.75 201 LEU A N 1
ATOM 1496 C CA . LEU A 1 201 ? -16.610 1.078 8.636 1.00 93.75 201 LEU A CA 1
ATOM 1497 C C . LEU A 1 201 ? -17.218 2.477 8.462 1.00 93.75 201 LEU A C 1
ATOM 1499 O O . LEU A 1 201 ? -18.368 2.682 8.855 1.00 93.75 201 LEU A O 1
ATOM 1503 N N . ILE A 1 202 ? -16.495 3.435 7.869 1.00 92.38 202 ILE A N 1
ATOM 1504 C CA . ILE A 1 202 ? -17.056 4.756 7.527 1.00 92.38 202 ILE A CA 1
ATOM 1505 C C . ILE A 1 202 ? -18.225 4.586 6.555 1.00 92.38 202 ILE A C 1
ATOM 1507 O O . ILE A 1 202 ? -19.306 5.129 6.782 1.00 92.38 202 ILE A O 1
ATOM 1511 N N . VAL A 1 203 ? -18.041 3.783 5.507 1.00 89.44 203 VAL A N 1
ATOM 1512 C CA . VAL A 1 203 ? -19.082 3.531 4.502 1.00 89.44 203 VAL A CA 1
ATOM 1513 C C . VAL A 1 203 ? -20.320 2.918 5.151 1.00 89.44 203 VAL A C 1
ATOM 1515 O O . VAL A 1 203 ? -21.421 3.444 4.991 1.00 89.44 203 VAL A O 1
ATOM 1518 N N . ARG A 1 204 ? -20.151 1.872 5.966 1.00 90.31 204 ARG A N 1
ATOM 1519 C CA . ARG A 1 204 ? -21.262 1.213 6.670 1.00 90.31 204 ARG A CA 1
ATOM 1520 C C . ARG A 1 204 ? -22.044 2.165 7.571 1.00 90.31 204 ARG A C 1
ATOM 1522 O O . ARG A 1 204 ? -23.267 2.057 7.633 1.00 90.31 204 ARG A O 1
ATOM 1529 N N . ARG A 1 205 ? -21.377 3.107 8.252 1.00 92.06 205 ARG A N 1
ATOM 1530 C CA . ARG A 1 205 ? -22.048 4.129 9.081 1.00 92.06 205 ARG A CA 1
ATOM 1531 C C . ARG A 1 205 ? -22.983 4.998 8.239 1.00 92.06 205 ARG A C 1
ATOM 1533 O O . ARG A 1 205 ? -24.144 5.153 8.609 1.00 92.06 205 ARG A O 1
ATOM 1540 N N . HIS A 1 206 ? -22.522 5.487 7.087 1.00 89.38 206 HIS A N 1
ATOM 1541 C CA . HIS A 1 206 ? -23.341 6.299 6.169 1.00 89.38 206 HIS A CA 1
ATOM 1542 C C . HIS A 1 206 ? -24.454 5.513 5.477 1.00 89.38 206 HIS A C 1
ATOM 1544 O O . HIS A 1 206 ? -25.493 6.079 5.140 1.00 89.38 206 HIS A O 1
ATOM 1550 N N . LEU A 1 207 ? -24.266 4.208 5.278 1.00 86.81 207 LEU A N 1
ATOM 1551 C CA . LEU A 1 207 ? -25.300 3.329 4.729 1.00 86.81 207 LEU A CA 1
ATOM 1552 C C . LEU A 1 207 ? -26.320 2.858 5.779 1.00 86.81 207 LEU A C 1
ATOM 1554 O O . LEU A 1 207 ? -27.303 2.218 5.415 1.00 86.81 207 LEU A O 1
ATOM 1558 N N . GLY A 1 208 ? -26.110 3.158 7.067 1.00 87.88 208 GLY A N 1
ATOM 1559 C CA . GLY A 1 208 ? -26.929 2.624 8.162 1.00 87.88 208 GLY A CA 1
ATOM 1560 C C . GLY A 1 208 ? -26.729 1.121 8.403 1.00 87.88 208 GLY A C 1
ATOM 1561 O O . GLY A 1 208 ? -27.533 0.494 9.085 1.00 87.88 208 GLY A O 1
ATOM 1562 N N . GLN A 1 209 ? -25.660 0.548 7.848 1.00 88.00 209 GLN A N 1
ATOM 1563 C CA . GLN A 1 209 ? -25.292 -0.870 7.927 1.00 88.00 209 GLN A CA 1
ATOM 1564 C C . GLN A 1 209 ? -24.247 -1.147 9.022 1.00 88.00 209 GLN A C 1
ATOM 1566 O O . GLN A 1 209 ? -23.786 -2.275 9.178 1.00 88.00 209 GLN A O 1
ATOM 1571 N N . PHE A 1 210 ? -23.838 -0.127 9.784 1.00 91.44 210 PHE A N 1
ATOM 1572 C CA . PHE A 1 210 ? -22.960 -0.294 10.938 1.00 91.44 210 PHE A CA 1
ATOM 1573 C C . PHE A 1 210 ? -23.772 -0.350 12.231 1.00 91.44 210 PHE A C 1
ATOM 1575 O O . PHE A 1 210 ? -24.321 0.660 12.673 1.00 91.44 210 PHE A O 1
ATOM 1582 N N . GLN A 1 211 ? -23.781 -1.516 12.873 1.00 89.50 211 GLN A N 1
ATOM 1583 C CA . GLN A 1 211 ? -24.230 -1.671 14.253 1.00 89.50 211 GLN A CA 1
ATOM 1584 C C . GLN A 1 211 ? -23.030 -2.063 15.127 1.00 89.50 211 GLN A C 1
ATOM 1586 O O . GLN A 1 211 ? -22.404 -3.093 14.864 1.00 89.50 211 GLN A O 1
ATOM 1591 N N . PRO A 1 212 ? -22.667 -1.263 16.148 1.00 91.44 212 PRO A N 1
ATOM 1592 C CA . PRO A 1 212 ? -21.570 -1.613 17.040 1.00 91.44 212 PRO A CA 1
ATOM 1593 C C . PRO A 1 212 ? -21.869 -2.917 17.790 1.00 91.44 212 PRO A C 1
ATOM 1595 O O . PRO A 1 212 ? -22.799 -2.980 18.589 1.00 91.44 212 PRO A O 1
ATOM 1598 N N . LEU A 1 213 ? -21.045 -3.942 17.564 1.00 94.56 213 LEU A N 1
ATOM 1599 C CA . LEU A 1 213 ? -21.127 -5.229 18.273 1.00 94.56 213 LEU A CA 1
ATOM 1600 C C . LEU A 1 213 ? -20.772 -5.114 19.767 1.00 94.56 213 LEU A C 1
ATOM 1602 O O . LEU A 1 213 ? -21.229 -5.899 20.592 1.00 94.56 213 LEU A O 1
ATOM 1606 N N . PHE A 1 214 ? -19.958 -4.119 20.112 1.00 96.62 214 PHE A N 1
ATOM 1607 C CA . PHE A 1 214 ? -19.567 -3.769 21.468 1.00 96.62 214 PHE A CA 1
ATOM 1608 C C . PHE A 1 214 ? -19.293 -2.264 21.560 1.00 96.62 214 PHE A C 1
ATOM 1610 O O . PHE A 1 214 ? -19.070 -1.592 20.554 1.00 96.62 214 PHE A O 1
ATOM 1617 N N . GLU A 1 215 ? -19.293 -1.724 22.773 1.00 96.56 215 GLU A N 1
ATOM 1618 C CA . GLU A 1 215 ? -18.981 -0.324 23.040 1.00 96.56 215 GLU A CA 1
ATOM 1619 C C . GLU A 1 215 ? -17.896 -0.217 24.122 1.00 96.56 215 GLU A C 1
ATOM 1621 O O . GLU A 1 215 ? -18.138 -0.563 25.287 1.00 96.56 215 GLU A O 1
ATOM 1626 N N . PRO A 1 216 ? -16.709 0.304 23.781 1.00 95.88 216 PRO A N 1
ATOM 1627 C CA . PRO A 1 216 ? -15.700 0.676 24.762 1.00 95.88 216 PRO A CA 1
ATOM 1628 C C . PRO A 1 216 ? -16.205 1.702 25.779 1.00 95.88 216 PRO A C 1
ATOM 1630 O O . PRO A 1 216 ? -16.674 2.774 25.403 1.00 95.88 216 PRO A O 1
ATOM 1633 N N . LYS A 1 217 ? -16.055 1.416 27.076 1.00 96.12 217 LYS A N 1
ATOM 1634 C CA . LYS A 1 217 ? -16.361 2.364 28.161 1.00 96.12 217 LYS A CA 1
ATOM 1635 C C . LYS A 1 217 ? -15.118 3.063 28.681 1.00 96.12 217 LYS A C 1
ATOM 1637 O O . LYS A 1 217 ? -15.104 4.285 28.777 1.00 96.12 217 LYS A O 1
ATOM 1642 N N . PHE A 1 218 ? -14.077 2.303 28.999 1.00 93.25 218 PHE A N 1
ATOM 1643 C CA . PHE A 1 218 ? -12.756 2.854 29.280 1.00 93.25 218 PHE A CA 1
ATOM 1644 C C . PHE A 1 218 ? -11.682 1.794 29.057 1.00 93.25 218 PHE A C 1
ATOM 1646 O O . PHE A 1 218 ? -11.966 0.596 29.074 1.00 93.25 218 PHE A O 1
ATOM 1653 N N . TYR A 1 219 ? -10.448 2.256 28.903 1.00 95.44 219 TYR A N 1
ATOM 1654 C CA . TYR A 1 219 ? -9.262 1.437 29.085 1.00 95.44 219 TYR A CA 1
ATOM 1655 C C . TYR A 1 219 ? -8.344 2.116 30.102 1.00 95.44 219 TYR A C 1
ATOM 1657 O O . TYR A 1 219 ? -8.381 3.337 30.273 1.00 95.44 219 TYR A O 1
ATOM 1665 N N . ARG A 1 220 ? -7.543 1.321 30.798 1.00 94.38 220 ARG A N 1
ATOM 1666 C CA . ARG A 1 220 ? -6.503 1.776 31.716 1.00 94.38 220 ARG A CA 1
ATOM 1667 C C . ARG A 1 220 ? -5.232 1.032 31.368 1.00 94.38 220 ARG A C 1
ATOM 1669 O O . ARG A 1 220 ? -5.292 -0.169 31.148 1.00 94.38 220 ARG A O 1
ATOM 1676 N N . ILE A 1 221 ? -4.111 1.735 31.356 1.00 92.81 221 ILE A N 1
ATOM 1677 C CA . ILE A 1 221 ? -2.795 1.119 31.228 1.00 92.81 221 ILE A CA 1
ATOM 1678 C C . ILE A 1 221 ? -2.035 1.388 32.511 1.00 92.81 221 ILE A C 1
ATOM 1680 O O . ILE A 1 221 ? -2.014 2.518 33.001 1.00 92.81 221 ILE A O 1
ATOM 1684 N N . TYR A 1 222 ? -1.442 0.337 33.051 1.00 89.31 222 TYR A N 1
ATOM 1685 C CA . TYR A 1 222 ? -0.523 0.402 34.161 1.00 89.31 222 TYR A CA 1
ATOM 1686 C C . TYR A 1 222 ? 0.839 -0.086 33.678 1.00 89.31 222 TYR A C 1
ATOM 1688 O O . TYR A 1 222 ? 1.014 -1.240 33.297 1.00 89.31 222 TYR A O 1
ATOM 1696 N N . SER A 1 223 ? 1.800 0.832 33.673 1.00 83.12 223 SER A N 1
ATOM 1697 C CA . SER A 1 223 ? 3.201 0.517 33.434 1.00 83.12 223 SER A CA 1
ATOM 1698 C C . SER A 1 223 ? 3.918 0.659 34.772 1.00 83.12 223 SER A C 1
ATOM 1700 O O . SER A 1 223 ? 4.036 1.791 35.255 1.00 83.12 223 SER A O 1
ATOM 1702 N N . PRO A 1 224 ? 4.384 -0.434 35.398 1.00 70.69 224 PRO A N 1
ATOM 1703 C CA . PRO A 1 224 ? 5.271 -0.318 36.545 1.00 70.69 224 PRO A CA 1
ATOM 1704 C C . PRO A 1 224 ? 6.553 0.382 36.073 1.00 70.69 224 PRO A C 1
ATOM 1706 O O . PRO A 1 224 ? 7.274 -0.106 35.204 1.00 70.69 224 PRO A O 1
ATOM 1709 N N . GLY A 1 225 ? 6.778 1.605 36.556 1.00 57.25 225 GLY A N 1
ATOM 1710 C CA . GLY A 1 225 ? 7.948 2.396 36.195 1.00 57.25 225 GLY A CA 1
ATOM 1711 C C . GLY A 1 225 ? 9.194 1.771 36.807 1.00 57.25 225 GLY A C 1
ATOM 1712 O O . GLY A 1 225 ? 9.346 1.786 38.024 1.00 57.25 225 GLY A O 1
ATOM 1713 N N . ASN A 1 226 ? 10.085 1.238 35.977 1.00 53.91 226 ASN A N 1
ATOM 1714 C CA . ASN A 1 226 ? 11.313 0.618 36.449 1.00 53.91 226 ASN A CA 1
ATOM 1715 C C . ASN A 1 226 ? 12.522 1.485 36.080 1.00 53.91 226 ASN A C 1
ATOM 1717 O O . ASN A 1 226 ? 13.191 1.225 35.086 1.00 53.91 226 ASN A O 1
ATOM 1721 N N . GLU A 1 227 ? 12.868 2.455 36.932 1.00 51.16 227 GLU A N 1
ATOM 1722 C CA . GLU A 1 227 ? 14.231 3.021 36.944 1.00 51.16 227 GLU A CA 1
ATOM 1723 C C . GLU A 1 227 ? 15.288 1.961 37.346 1.00 51.16 227 GLU A C 1
ATOM 1725 O O . GLU A 1 227 ? 16.476 2.207 37.193 1.00 51.16 227 GLU A O 1
ATOM 1730 N N . ASN A 1 228 ? 14.879 0.760 37.799 1.00 47.03 228 ASN A N 1
ATOM 1731 C CA . ASN A 1 228 ? 15.779 -0.260 38.365 1.00 47.03 228 ASN A CA 1
ATOM 1732 C C . ASN A 1 228 ? 15.659 -1.694 37.796 1.00 47.03 228 ASN A C 1
ATOM 1734 O O . ASN A 1 228 ? 16.333 -2.581 38.309 1.00 47.03 228 ASN A O 1
ATOM 1738 N N . ALA A 1 229 ? 14.851 -1.970 36.762 1.00 48.38 229 ALA A N 1
ATOM 1739 C CA . ALA A 1 229 ? 14.735 -3.335 36.196 1.00 48.38 229 ALA A CA 1
ATOM 1740 C C . ALA A 1 229 ? 15.537 -3.553 34.905 1.00 48.38 229 ALA A C 1
ATOM 1742 O O . ALA A 1 229 ? 15.370 -4.569 34.239 1.00 48.38 229 ALA A O 1
ATOM 1743 N N . ALA A 1 230 ? 16.397 -2.603 34.533 1.00 44.25 230 ALA A N 1
ATOM 1744 C CA . ALA A 1 230 ? 17.141 -2.666 33.279 1.00 44.25 230 ALA A CA 1
ATOM 1745 C C . ALA A 1 230 ? 18.330 -3.650 33.286 1.00 44.25 230 ALA A C 1
ATOM 1747 O O . ALA A 1 230 ? 18.897 -3.871 32.225 1.00 44.25 230 ALA A O 1
ATOM 1748 N N . ASP A 1 231 ? 18.695 -4.258 34.424 1.00 47.75 231 ASP A N 1
ATOM 1749 C CA . ASP A 1 231 ? 19.960 -5.012 34.533 1.00 47.75 231 ASP A CA 1
ATOM 1750 C C . ASP A 1 231 ? 19.861 -6.427 35.130 1.00 47.75 231 ASP A C 1
ATOM 1752 O O . ASP A 1 231 ? 20.888 -7.052 35.399 1.00 47.75 231 ASP A O 1
ATOM 1756 N N . GLN A 1 232 ? 18.663 -6.990 35.325 1.00 45.47 232 GLN A N 1
ATOM 1757 C CA . GLN A 1 232 ? 18.546 -8.378 35.793 1.00 45.47 232 GLN A CA 1
ATOM 1758 C C . GLN A 1 232 ? 17.638 -9.204 34.884 1.00 45.47 232 GLN A C 1
ATOM 1760 O O . GLN A 1 232 ? 16.476 -8.875 34.676 1.00 45.47 232 GLN A O 1
ATOM 1765 N N . ASN A 1 233 ? 18.197 -10.307 34.374 1.00 46.31 233 ASN A N 1
ATOM 1766 C CA . ASN A 1 233 ? 17.542 -11.397 33.637 1.00 46.31 233 ASN A CA 1
ATOM 1767 C C . ASN A 1 233 ? 16.503 -12.167 34.492 1.00 46.31 233 ASN A C 1
ATOM 1769 O O . ASN A 1 233 ? 16.359 -13.379 34.340 1.00 46.31 233 ASN A O 1
ATOM 1773 N N . ASP A 1 234 ? 15.790 -11.494 35.396 1.00 46.69 234 ASP A N 1
ATOM 1774 C CA . ASP A 1 234 ? 14.634 -12.059 36.088 1.00 46.69 234 ASP A CA 1
ATOM 1775 C C . ASP A 1 234 ? 13.393 -11.827 35.220 1.00 46.69 234 ASP A C 1
ATOM 1777 O O . ASP A 1 234 ? 12.720 -10.796 35.275 1.00 46.69 234 ASP A O 1
ATOM 1781 N N . LEU A 1 235 ? 13.113 -12.827 34.384 1.00 49.16 235 LEU A N 1
ATOM 1782 C CA . LEU A 1 235 ? 11.954 -12.902 33.489 1.00 49.16 235 LEU A CA 1
ATOM 1783 C C . LEU A 1 235 ? 10.601 -12.809 34.222 1.00 49.16 235 LEU A C 1
ATOM 1785 O O . LEU A 1 235 ? 9.594 -12.553 33.572 1.00 49.16 235 LEU A O 1
ATOM 1789 N N . ASP A 1 236 ? 10.577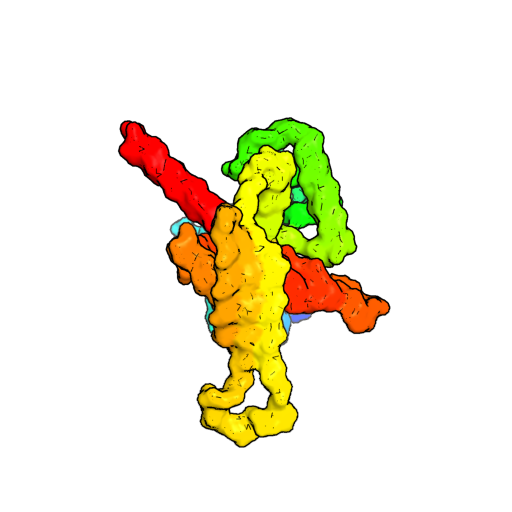 -12.959 35.550 1.00 49.34 236 ASP A N 1
ATOM 1790 C CA . ASP A 1 236 ? 9.346 -12.944 36.351 1.00 49.34 236 ASP A CA 1
ATOM 1791 C C . ASP A 1 236 ? 8.930 -11.537 36.839 1.00 49.34 236 ASP A C 1
ATOM 1793 O O . ASP A 1 236 ? 7.812 -11.369 37.320 1.00 49.34 236 ASP A O 1
ATOM 1797 N N . ILE A 1 237 ? 9.793 -10.510 36.733 1.00 50.47 237 ILE A N 1
ATOM 1798 C CA . ILE A 1 237 ? 9.489 -9.124 37.184 1.00 50.47 237 ILE A CA 1
ATOM 1799 C C . ILE A 1 237 ? 9.837 -8.065 36.109 1.00 50.47 237 ILE A C 1
ATOM 1801 O O . ILE A 1 237 ? 9.526 -6.875 36.242 1.00 50.47 237 ILE A O 1
ATOM 1805 N N . ALA A 1 238 ? 10.440 -8.472 34.990 1.00 46.69 238 ALA A N 1
ATOM 1806 C CA . ALA A 1 238 ? 10.800 -7.576 33.898 1.00 46.69 238 ALA A CA 1
ATOM 1807 C C . ALA A 1 238 ? 9.579 -7.136 33.057 1.00 46.69 238 ALA A C 1
ATOM 1809 O O . ALA A 1 238 ? 9.247 -7.733 32.040 1.00 46.69 238 ALA A O 1
ATOM 1810 N N . GLY A 1 239 ? 8.955 -6.019 33.438 1.00 54.16 239 GLY A N 1
ATOM 1811 C CA . GLY A 1 239 ? 8.399 -5.068 32.464 1.00 54.16 239 GLY A CA 1
ATOM 1812 C C . GLY A 1 239 ? 7.123 -5.464 31.711 1.00 54.16 239 GLY A C 1
ATOM 1813 O O . GLY A 1 239 ? 6.900 -4.940 30.620 1.00 54.16 239 GLY A O 1
ATOM 1814 N N . ALA A 1 240 ? 6.269 -6.325 32.266 1.00 66.44 240 ALA A N 1
ATOM 1815 C CA . ALA A 1 240 ? 4.927 -6.529 31.725 1.00 66.44 240 ALA A CA 1
ATOM 1816 C C . ALA A 1 240 ? 4.082 -5.253 31.901 1.00 66.44 240 ALA A C 1
ATOM 1818 O O . ALA A 1 240 ? 3.923 -4.739 33.012 1.00 66.44 240 ALA A O 1
ATOM 1819 N N . ILE A 1 241 ? 3.553 -4.718 30.798 1.00 86.19 241 ILE A N 1
ATOM 1820 C CA . ILE A 1 241 ? 2.574 -3.630 30.846 1.00 86.19 241 ILE A CA 1
ATOM 1821 C C . ILE A 1 241 ? 1.199 -4.268 31.000 1.00 86.19 241 ILE A C 1
ATOM 1823 O O . ILE A 1 241 ? 0.798 -5.079 30.169 1.00 86.19 241 ILE A O 1
ATOM 1827 N N . GLU A 1 242 ? 0.470 -3.887 32.046 1.00 92.62 242 GLU A N 1
ATOM 1828 C CA . GLU A 1 242 ? -0.912 -4.315 32.249 1.00 92.62 242 GLU A CA 1
ATOM 1829 C C . GLU A 1 242 ? -1.850 -3.325 31.553 1.00 92.62 242 GLU A C 1
ATOM 1831 O O . GLU A 1 242 ? -1.728 -2.104 31.706 1.00 92.62 242 GLU A O 1
ATOM 1836 N N . ALA A 1 243 ? -2.841 -3.837 30.830 1.00 95.75 243 ALA A N 1
ATOM 1837 C CA . ALA A 1 243 ? -3.971 -3.046 30.376 1.00 95.75 243 ALA A CA 1
ATOM 1838 C C . ALA A 1 243 ? -5.282 -3.657 30.862 1.00 95.75 243 ALA A C 1
ATOM 1840 O O . ALA A 1 243 ? -5.500 -4.857 30.742 1.00 95.75 243 ALA A O 1
ATOM 1841 N N . SER A 1 244 ? -6.188 -2.818 31.362 1.00 96.44 244 SER A N 1
ATOM 1842 C CA . SER A 1 244 ? -7.565 -3.193 31.679 1.00 96.44 244 SER A CA 1
ATOM 1843 C C . SER A 1 244 ? -8.527 -2.527 30.700 1.00 96.44 244 SER A C 1
ATOM 1845 O O . SER A 1 244 ? -8.436 -1.322 30.468 1.00 96.44 244 SER A O 1
ATOM 1847 N N . VAL A 1 245 ? -9.489 -3.276 30.170 1.00 97.31 245 VAL A N 1
ATOM 1848 C CA . VAL A 1 245 ? -10.495 -2.793 29.218 1.00 97.31 245 VAL A CA 1
ATOM 1849 C C . VAL A 1 245 ? -11.889 -3.089 29.761 1.00 97.31 245 VAL A C 1
ATOM 1851 O O . VAL A 1 245 ? -12.193 -4.225 30.126 1.00 97.31 245 VAL A O 1
ATOM 1854 N N . LYS A 1 246 ? -12.753 -2.067 29.783 1.00 97.56 246 LYS A N 1
ATOM 1855 C CA . LYS A 1 246 ? -14.180 -2.203 30.092 1.00 97.56 246 LYS A CA 1
ATOM 1856 C C . LYS A 1 246 ? -15.019 -2.000 28.839 1.00 97.56 246 LYS A C 1
ATOM 1858 O O . LYS A 1 246 ? -14.984 -0.917 28.249 1.00 97.56 246 LYS A O 1
ATOM 1863 N N . LEU A 1 247 ? -15.815 -3.002 28.480 1.00 97.31 247 LEU A N 1
ATOM 1864 C CA . LEU A 1 247 ? -16.688 -3.003 27.305 1.00 97.31 247 LEU A CA 1
ATOM 1865 C C . LEU A 1 247 ? -18.142 -3.221 27.715 1.00 97.31 247 LEU A C 1
ATOM 1867 O O . LEU A 1 247 ? -18.425 -3.874 28.716 1.00 97.31 247 LEU A O 1
ATOM 1871 N N . ARG A 1 248 ? -19.067 -2.703 26.912 1.00 97.38 248 ARG A N 1
ATOM 1872 C CA . ARG A 1 248 ? -20.478 -3.091 26.927 1.00 97.38 248 ARG A CA 1
ATOM 1873 C C . ARG A 1 248 ? -20.780 -3.926 25.684 1.00 97.38 248 ARG A C 1
ATOM 1875 O O . ARG A 1 248 ? -20.504 -3.462 24.583 1.00 97.38 248 ARG A O 1
ATOM 1882 N N . ILE A 1 249 ? -21.343 -5.116 25.856 1.00 95.81 249 ILE A N 1
ATOM 1883 C CA . ILE A 1 249 ? -21.706 -6.052 24.783 1.00 95.81 249 ILE A CA 1
ATOM 1884 C C . ILE A 1 249 ? -23.187 -6.386 24.976 1.00 95.81 249 ILE A C 1
ATOM 1886 O O . ILE A 1 249 ? -23.557 -7.061 25.936 1.00 95.81 249 ILE A O 1
ATOM 1890 N N . GLY A 1 250 ? -24.052 -5.822 24.130 1.00 91.56 250 GLY A N 1
ATOM 1891 C CA . GLY A 1 250 ? -25.494 -5.796 24.398 1.00 91.56 250 GLY A CA 1
ATOM 1892 C C . GLY A 1 250 ? -25.798 -5.152 25.759 1.00 91.56 250 GLY A C 1
ATOM 1893 O O . GLY A 1 250 ? -25.403 -4.009 26.014 1.00 91.56 250 GLY A O 1
ATOM 1894 N N . ASP A 1 251 ? -26.455 -5.906 26.642 1.00 91.38 251 ASP A N 1
ATOM 1895 C CA . ASP A 1 251 ? -26.777 -5.489 28.016 1.00 91.38 251 ASP A CA 1
ATOM 1896 C C . ASP A 1 251 ? -25.707 -5.884 29.049 1.00 91.38 251 ASP A C 1
ATOM 1898 O O . ASP A 1 251 ? -25.803 -5.519 30.223 1.00 91.38 251 ASP A O 1
ATOM 1902 N N . GLN A 1 252 ? -24.675 -6.622 28.634 1.00 94.12 252 GLN A N 1
ATOM 1903 C CA . GLN A 1 252 ? -23.620 -7.099 29.523 1.00 94.12 252 GLN A CA 1
ATOM 1904 C C . GLN A 1 252 ? -22.435 -6.136 29.550 1.00 94.12 252 GLN A C 1
ATOM 1906 O O . GLN A 1 252 ? -22.124 -5.456 28.571 1.00 94.12 252 GLN A O 1
ATOM 1911 N N . VAL A 1 253 ? -21.761 -6.075 30.697 1.00 95.50 253 VAL A N 1
ATOM 1912 C CA . VAL A 1 253 ? -20.559 -5.265 30.889 1.00 95.50 253 VAL A CA 1
ATOM 1913 C C . VAL A 1 253 ? -19.413 -6.181 31.278 1.00 95.50 253 VAL A C 1
ATOM 1915 O O . VAL A 1 253 ? -19.453 -6.809 32.332 1.00 95.50 253 VAL A O 1
ATOM 1918 N N . GLU A 1 254 ? -18.380 -6.203 30.446 1.00 95.06 254 GLU A N 1
ATOM 1919 C CA . GLU A 1 254 ? -17.172 -6.992 30.657 1.00 95.06 254 GLU A CA 1
ATOM 1920 C C . GLU A 1 254 ? -16.033 -6.084 31.114 1.00 95.06 254 GLU A C 1
ATOM 1922 O O . GLU A 1 254 ? -15.834 -4.992 30.577 1.00 95.06 254 GLU A O 1
ATOM 1927 N N . LEU A 1 255 ? -15.274 -6.545 32.105 1.00 96.75 255 LEU A N 1
ATOM 1928 C CA . LEU A 1 255 ? -13.989 -5.974 32.493 1.00 96.75 255 LEU A CA 1
ATOM 1929 C C . LEU A 1 255 ? -12.956 -7.098 32.430 1.00 96.75 255 LEU A C 1
ATOM 1931 O O . LEU A 1 255 ? -13.120 -8.128 33.088 1.00 96.75 255 LEU A O 1
ATOM 1935 N N . ARG A 1 256 ? -11.913 -6.905 31.628 1.00 96.88 256 ARG A N 1
ATOM 1936 C CA . ARG A 1 256 ? -10.762 -7.811 31.545 1.00 96.88 256 ARG A CA 1
ATOM 1937 C C . ARG A 1 256 ? -9.478 -7.021 31.677 1.00 96.88 256 ARG A C 1
ATOM 1939 O O . ARG A 1 256 ? -9.448 -5.835 31.347 1.00 96.88 256 ARG A O 1
ATOM 1946 N N . ALA A 1 257 ? -8.448 -7.680 32.181 1.00 95.62 257 ALA A N 1
ATOM 1947 C CA . ALA A 1 257 ? -7.100 -7.156 32.220 1.00 95.62 257 ALA A CA 1
ATOM 1948 C C . ALA A 1 257 ? -6.149 -8.213 31.672 1.00 95.62 257 ALA A C 1
ATOM 1950 O O . ALA A 1 257 ? -6.359 -9.394 31.930 1.00 95.62 257 ALA A O 1
ATOM 1951 N N . ALA A 1 258 ? -5.145 -7.770 30.928 1.00 94.81 258 ALA A N 1
ATOM 1952 C CA . ALA A 1 258 ? -4.115 -8.626 30.369 1.00 94.81 258 ALA A CA 1
ATOM 1953 C C . ALA A 1 258 ? -2.759 -7.923 30.427 1.00 94.81 258 ALA A C 1
ATOM 1955 O O . ALA A 1 258 ? -2.676 -6.690 30.441 1.00 94.81 258 ALA A O 1
ATOM 1956 N N . GLU A 1 259 ? -1.709 -8.730 30.432 1.00 92.62 259 GLU A N 1
ATOM 1957 C CA . GLU A 1 259 ? -0.319 -8.296 30.413 1.00 92.62 259 GLU A CA 1
ATOM 1958 C C . GLU A 1 259 ? 0.273 -8.529 29.023 1.00 92.62 259 GLU A C 1
ATOM 1960 O O . GLU A 1 259 ? 0.045 -9.571 28.411 1.00 92.62 259 GLU A O 1
ATOM 1965 N N . GLY A 1 260 ? 1.021 -7.552 28.517 1.00 88.12 260 GLY A N 1
ATOM 1966 C CA . GLY A 1 260 ? 1.681 -7.638 27.217 1.00 88.12 260 GLY A CA 1
ATOM 1967 C C . GLY A 1 260 ? 3.066 -7.005 27.228 1.00 88.12 260 GLY A C 1
ATOM 1968 O O . GLY A 1 260 ? 3.441 -6.287 28.159 1.00 88.12 260 GLY A O 1
ATOM 1969 N N . SER A 1 261 ? 3.825 -7.227 26.154 1.00 85.88 261 SER A N 1
ATOM 1970 C CA . SER A 1 261 ? 5.185 -6.675 25.997 1.00 85.88 261 SER A CA 1
ATOM 1971 C C . SER A 1 261 ? 5.205 -5.156 25.759 1.00 85.88 261 SER A C 1
ATOM 1973 O O . SER A 1 261 ? 6.263 -4.535 25.717 1.00 85.88 261 SER A O 1
ATOM 1975 N N . GLY A 1 262 ? 4.034 -4.549 25.565 1.00 88.62 262 GLY A N 1
ATOM 1976 C CA . GLY A 1 262 ? 3.844 -3.133 25.278 1.00 88.62 262 GLY A CA 1
ATOM 1977 C C . GLY A 1 262 ? 2.412 -2.692 25.603 1.00 88.62 262 GLY A C 1
ATOM 1978 O O . GLY A 1 262 ? 1.525 -3.539 25.720 1.00 88.62 262 GLY A O 1
ATOM 1979 N N . PRO A 1 263 ? 2.126 -1.378 25.672 1.00 91.31 263 PRO A N 1
ATOM 1980 C CA . PRO A 1 263 ? 0.781 -0.886 25.983 1.00 91.31 263 PRO A CA 1
ATOM 1981 C C . PRO A 1 263 ? -0.258 -1.303 24.934 1.00 91.31 263 PRO A C 1
ATOM 1983 O O . PRO A 1 263 ? -1.399 -1.603 25.271 1.00 91.31 263 PRO A O 1
ATOM 1986 N N . VAL A 1 264 ? 0.134 -1.341 23.657 1.00 93.19 264 VAL A N 1
ATOM 1987 C CA . VAL A 1 264 ? -0.750 -1.742 22.550 1.00 93.19 264 VAL A CA 1
ATOM 1988 C C . VAL A 1 264 ? -1.013 -3.246 22.570 1.00 93.19 264 VAL A C 1
ATOM 1990 O O . VAL A 1 264 ? -2.148 -3.664 22.357 1.00 93.19 264 VAL A O 1
ATOM 1993 N N . ASP A 1 265 ? 0.011 -4.046 22.867 1.00 93.38 265 ASP A N 1
ATOM 1994 C CA . ASP A 1 265 ? -0.105 -5.500 22.980 1.00 93.38 265 ASP A CA 1
ATOM 1995 C C . ASP A 1 265 ? -1.022 -5.888 24.150 1.00 93.38 265 ASP A C 1
ATOM 1997 O O . ASP A 1 265 ? -2.008 -6.595 23.958 1.00 93.38 265 ASP A O 1
ATOM 2001 N N . ALA A 1 266 ? -0.802 -5.295 25.327 1.00 94.75 266 ALA A N 1
ATOM 2002 C CA . ALA A 1 266 ? -1.649 -5.495 26.499 1.00 94.75 266 ALA A CA 1
ATOM 2003 C C . ALA A 1 266 ? -3.115 -5.102 26.235 1.00 94.75 266 ALA A C 1
ATOM 2005 O O . ALA A 1 266 ? -4.036 -5.845 26.577 1.00 94.75 266 ALA A O 1
ATOM 2006 N N . LEU A 1 267 ? -3.355 -3.958 25.573 1.00 96.25 267 LEU A N 1
ATOM 2007 C CA . LEU A 1 267 ? -4.704 -3.543 25.168 1.00 96.25 267 LEU A CA 1
ATOM 2008 C C . LEU A 1 267 ? -5.349 -4.541 24.203 1.00 96.25 267 LEU A C 1
ATOM 2010 O O . LEU A 1 267 ? -6.533 -4.843 24.345 1.00 96.25 267 LEU A O 1
ATOM 2014 N N . ASN A 1 268 ? -4.592 -5.033 23.220 1.00 96.75 268 ASN A N 1
ATOM 2015 C CA . ASN A 1 268 ? -5.080 -6.000 22.245 1.00 96.75 268 ASN A CA 1
ATOM 2016 C C . ASN A 1 268 ? -5.444 -7.335 22.910 1.00 96.75 268 ASN A C 1
ATOM 2018 O O . ASN A 1 268 ? -6.504 -7.885 22.618 1.00 96.75 268 ASN A O 1
ATOM 2022 N N . LEU A 1 269 ? -4.612 -7.828 23.832 1.00 96.50 269 LEU A N 1
ATOM 2023 C CA . LEU A 1 269 ? -4.880 -9.045 24.599 1.00 96.50 269 LEU A CA 1
ATOM 2024 C C . LEU A 1 269 ? -6.114 -8.883 25.495 1.00 96.50 269 LEU A C 1
ATOM 2026 O O . LEU A 1 269 ? -7.028 -9.701 25.419 1.00 96.50 269 LEU A O 1
ATOM 2030 N N . ALA A 1 270 ? -6.210 -7.786 26.252 1.00 96.88 270 ALA A N 1
ATOM 2031 C CA . ALA A 1 270 ? -7.362 -7.520 27.116 1.00 96.88 270 ALA A CA 1
ATOM 2032 C C . ALA A 1 270 ? -8.669 -7.385 26.313 1.00 96.88 270 ALA A C 1
ATOM 2034 O O . ALA A 1 270 ? -9.720 -7.874 26.733 1.00 96.88 270 ALA A O 1
ATOM 2035 N N . LEU A 1 271 ? -8.610 -6.744 25.139 1.00 96.88 271 LEU A N 1
ATOM 2036 C CA . LEU A 1 271 ? -9.739 -6.636 24.216 1.00 96.88 271 LEU A CA 1
ATOM 2037 C C . LEU A 1 271 ? -10.134 -8.010 23.656 1.00 96.88 271 LEU A C 1
ATOM 2039 O O . LEU A 1 271 ? -11.318 -8.349 23.667 1.00 96.88 271 LEU A O 1
ATOM 2043 N N . ARG A 1 272 ? -9.160 -8.828 23.238 1.00 97.00 272 ARG A N 1
ATOM 2044 C CA . ARG A 1 272 ? -9.393 -10.200 22.767 1.00 97.00 272 ARG A CA 1
ATOM 2045 C C . ARG A 1 272 ? -10.070 -11.047 23.836 1.00 97.00 272 ARG A C 1
ATOM 2047 O O . ARG A 1 272 ? -11.077 -11.692 23.551 1.00 97.00 272 ARG A O 1
ATOM 2054 N N . GLU A 1 273 ? -9.557 -11.036 25.061 1.00 96.88 273 GLU A N 1
ATOM 2055 C CA . GLU A 1 273 ? -10.108 -11.810 26.178 1.00 96.88 273 GLU A CA 1
ATOM 2056 C C . GLU A 1 273 ? -11.516 -11.359 26.577 1.00 96.88 273 GLU A C 1
ATOM 2058 O O . GLU A 1 273 ? -12.340 -12.187 26.967 1.00 96.88 273 GLU A O 1
ATOM 2063 N N . ALA A 1 274 ? -11.817 -10.061 26.470 1.00 96.75 274 ALA A N 1
ATOM 2064 C CA . ALA A 1 274 ? -13.154 -9.538 26.744 1.00 96.75 274 ALA A CA 1
ATOM 2065 C C . ALA A 1 274 ? -14.170 -9.937 25.665 1.00 96.75 274 ALA A C 1
ATOM 2067 O O . ALA A 1 274 ? -15.337 -10.165 25.982 1.00 96.75 274 ALA A O 1
ATOM 2068 N N . LEU A 1 275 ? -13.740 -10.022 24.402 1.00 97.06 275 LEU A N 1
ATOM 2069 C CA . LEU A 1 275 ? -14.619 -10.308 23.267 1.00 97.06 275 LEU A CA 1
ATOM 2070 C C . LEU A 1 275 ? -14.793 -11.803 22.988 1.00 97.06 275 LEU A C 1
ATOM 2072 O O . LEU A 1 275 ? -15.892 -12.207 22.625 1.00 97.06 275 LEU A O 1
ATOM 2076 N N . THR A 1 276 ? -13.762 -12.627 23.192 1.00 96.56 276 THR A N 1
ATOM 2077 C CA . THR A 1 276 ? -13.771 -14.066 22.846 1.00 96.56 276 THR A CA 1
ATOM 2078 C C . THR A 1 276 ? -14.955 -14.85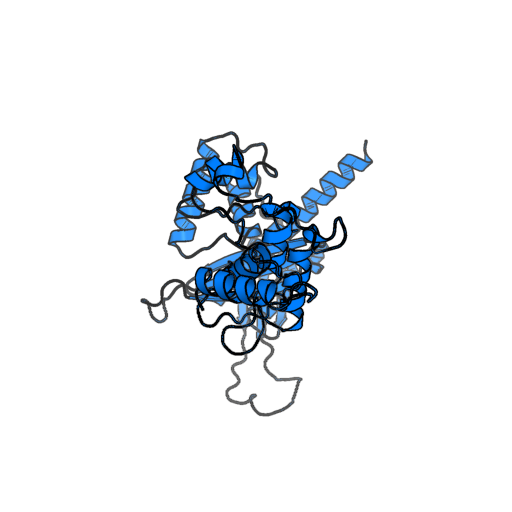5 23.437 1.00 96.56 276 THR A C 1
ATOM 2080 O O . THR A 1 276 ? -15.513 -15.682 22.720 1.00 96.56 276 THR A O 1
ATOM 2083 N N . PRO A 1 277 ? -15.411 -14.620 24.687 1.00 95.50 277 PRO A N 1
ATOM 2084 C CA . PRO A 1 277 ? -16.577 -15.324 25.232 1.00 95.50 277 PRO A CA 1
ATOM 2085 C C . PRO A 1 277 ? -17.892 -15.049 24.487 1.00 95.50 277 PRO A C 1
ATOM 2087 O O . PRO A 1 277 ? -18.790 -15.886 24.509 1.00 95.50 277 PRO A O 1
ATOM 2090 N N . HIS A 1 278 ? -18.005 -13.882 23.848 1.00 95.12 278 HIS A N 1
ATOM 2091 C CA . HIS A 1 278 ? -19.198 -13.438 23.117 1.00 95.12 278 HIS A CA 1
ATOM 2092 C C . HIS A 1 278 ? -19.064 -13.659 21.608 1.00 95.12 278 HIS A C 1
ATOM 2094 O O . HIS A 1 278 ? -20.051 -13.928 20.929 1.00 95.12 278 HIS A O 1
ATOM 2100 N N . PHE A 1 279 ? -17.835 -13.570 21.103 1.00 95.06 279 PHE A N 1
ATOM 2101 C CA . PHE A 1 279 ? -17.458 -13.727 19.705 1.00 95.06 279 PHE A CA 1
ATOM 2102 C C . PHE A 1 279 ? -16.203 -14.610 19.633 1.00 95.06 279 PHE A C 1
ATOM 2104 O O . PHE A 1 279 ? -15.086 -14.081 19.652 1.00 95.06 279 PHE A O 1
ATOM 2111 N N . PRO A 1 280 ? -16.340 -15.951 19.602 1.00 94.06 280 PRO A N 1
ATOM 2112 C CA . PRO A 1 280 ? -15.200 -16.872 19.604 1.00 94.06 280 PRO A CA 1
ATOM 2113 C C . PRO A 1 280 ? -14.170 -16.588 18.503 1.00 94.06 280 PRO A C 1
ATOM 2115 O O . PRO A 1 280 ? -12.973 -16.801 18.689 1.00 94.06 280 PRO A O 1
ATOM 2118 N N . GLU A 1 281 ? -14.621 -16.040 17.379 1.00 91.25 281 GLU A N 1
ATOM 2119 C CA . GLU A 1 281 ? -13.817 -15.662 16.220 1.00 91.25 281 GLU A CA 1
ATOM 2120 C C . GLU A 1 281 ? -12.830 -14.537 16.551 1.00 91.25 281 GLU A C 1
ATOM 2122 O O . GLU A 1 281 ? -11.760 -14.474 15.957 1.00 91.25 281 GLU A O 1
ATOM 2127 N N . ALA A 1 282 ? -13.095 -13.699 17.561 1.00 94.44 282 ALA A N 1
ATOM 2128 C CA . ALA A 1 282 ? -12.147 -12.678 18.022 1.00 94.44 282 ALA A CA 1
ATOM 2129 C C . ALA A 1 282 ? -10.772 -13.272 18.391 1.00 94.44 282 ALA A C 1
ATOM 2131 O O . ALA A 1 282 ? -9.749 -12.588 18.292 1.00 94.44 282 ALA A O 1
ATOM 2132 N N . SER A 1 283 ? -10.734 -14.553 18.778 1.00 93.38 283 SER A N 1
ATOM 2133 C CA . SER A 1 283 ? -9.503 -15.283 19.078 1.00 93.38 283 SER A CA 1
ATOM 2134 C C . SER A 1 283 ? -8.626 -15.566 17.854 1.00 93.38 283 SER A C 1
ATOM 2136 O O . SER A 1 283 ? -7.444 -15.852 18.038 1.00 93.38 283 SER A O 1
ATOM 2138 N N . GLU A 1 284 ? -9.138 -15.425 16.629 1.00 91.81 284 GLU A N 1
ATOM 2139 C CA . GLU A 1 284 ? -8.407 -15.629 15.368 1.00 91.81 284 GLU A CA 1
ATOM 2140 C C . GLU A 1 284 ? -7.793 -14.337 14.811 1.00 91.81 284 GLU A C 1
ATOM 2142 O O . GLU A 1 284 ? -6.903 -14.385 13.965 1.00 91.81 284 GLU A O 1
ATOM 2147 N N . LEU A 1 285 ? -8.196 -13.163 15.309 1.00 94.06 285 LEU A N 1
ATOM 2148 C CA . LEU A 1 285 ? -7.647 -11.888 14.847 1.00 94.06 285 LEU A CA 1
ATOM 2149 C C . LEU A 1 285 ? -6.185 -11.733 15.293 1.00 94.06 285 LEU A C 1
ATOM 2151 O O . LEU A 1 285 ? -5.871 -11.781 16.490 1.00 94.06 285 LEU A O 1
ATOM 2155 N N . ARG A 1 286 ? -5.268 -11.543 14.341 1.00 92.06 286 ARG A N 1
ATOM 2156 C CA . ARG A 1 286 ? -3.825 -11.373 14.585 1.00 92.06 286 ARG A CA 1
ATOM 2157 C C . ARG A 1 286 ? -3.376 -9.997 14.107 1.00 92.06 286 ARG A C 1
ATOM 2159 O O . ARG A 1 286 ? -3.607 -9.662 12.954 1.00 92.06 286 ARG A O 1
ATOM 2166 N N . LEU A 1 287 ? -2.718 -9.224 14.970 1.00 94.19 287 LEU A N 1
ATOM 2167 C CA . LEU A 1 287 ? -2.020 -7.995 14.581 1.00 94.19 287 LEU A CA 1
ATOM 2168 C C . LEU A 1 287 ? -0.685 -8.389 13.933 1.00 94.19 287 LEU A C 1
ATOM 2170 O O . LEU A 1 287 ? 0.123 -9.051 14.581 1.00 94.19 287 LEU A O 1
ATOM 2174 N N . THR A 1 288 ? -0.482 -8.036 12.665 1.00 90.44 288 THR A N 1
ATOM 2175 C CA . THR A 1 288 ? 0.687 -8.446 11.866 1.00 90.44 288 THR A CA 1
ATOM 2176 C C . THR A 1 288 ? 1.669 -7.313 11.601 1.00 90.44 288 THR A C 1
ATOM 2178 O O . THR A 1 288 ? 2.849 -7.593 11.424 1.00 90.44 288 THR A O 1
ATOM 2181 N N . ASP A 1 289 ? 1.208 -6.059 11.583 1.00 91.12 289 ASP A N 1
ATOM 2182 C CA . ASP A 1 289 ? 2.078 -4.888 11.428 1.00 91.12 289 ASP A CA 1
ATOM 2183 C C . ASP A 1 289 ? 1.568 -3.690 12.245 1.00 91.12 289 ASP A C 1
ATOM 2185 O O . ASP A 1 289 ? 0.362 -3.524 12.457 1.00 91.12 289 ASP A O 1
ATOM 2189 N N . TYR A 1 290 ? 2.498 -2.849 12.699 1.00 93.19 290 TYR A N 1
ATOM 2190 C CA . TYR A 1 290 ? 2.253 -1.670 13.529 1.00 93.19 290 TYR A CA 1
ATOM 2191 C C . TYR A 1 290 ? 3.133 -0.509 13.055 1.00 93.19 290 TYR A C 1
ATOM 2193 O O . TYR A 1 290 ? 4.344 -0.491 13.279 1.00 93.19 290 TYR A O 1
ATOM 2201 N N . VAL A 1 291 ? 2.519 0.506 12.442 1.00 93.19 291 VAL A N 1
ATOM 2202 C CA . VAL A 1 291 ? 3.239 1.654 11.877 1.00 93.19 291 VAL A CA 1
ATOM 2203 C C . VAL A 1 291 ? 2.749 2.956 12.497 1.00 93.19 291 VAL A C 1
ATOM 2205 O O . VAL A 1 291 ? 1.585 3.331 12.356 1.00 93.19 291 VAL A O 1
ATOM 2208 N N . VAL A 1 292 ? 3.666 3.707 13.111 1.00 93.12 292 VAL A N 1
ATOM 2209 C CA . VAL A 1 292 ? 3.403 5.048 13.656 1.00 93.12 292 VAL A CA 1
ATOM 2210 C C . VAL A 1 292 ? 4.072 6.098 12.784 1.00 93.12 292 VAL A C 1
ATOM 2212 O O . VAL A 1 292 ? 5.255 5.996 12.462 1.00 93.12 292 VAL A O 1
ATOM 2215 N N . LYS A 1 293 ? 3.325 7.137 12.410 1.00 89.62 293 LYS A N 1
ATOM 2216 C CA . LYS A 1 293 ? 3.848 8.301 11.688 1.00 89.62 293 LYS A CA 1
ATOM 2217 C C . LYS A 1 293 ? 3.382 9.587 12.351 1.00 89.62 293 LYS A C 1
ATOM 2219 O O . LYS A 1 293 ? 2.197 9.750 12.627 1.00 89.62 293 LYS A O 1
ATOM 2224 N N . VAL A 1 294 ? 4.304 10.521 12.551 1.00 85.19 294 VAL A N 1
ATOM 2225 C CA . VAL A 1 294 ? 3.966 11.891 12.950 1.00 85.19 294 VAL A CA 1
ATOM 2226 C C . VAL A 1 294 ? 3.338 12.595 11.747 1.00 85.19 294 VAL A C 1
ATOM 2228 O O . VAL A 1 294 ? 3.884 12.533 10.646 1.00 85.19 294 VAL A O 1
ATOM 2231 N N . VAL A 1 295 ? 2.172 13.211 11.940 1.00 79.00 295 VAL A N 1
ATOM 2232 C CA . VAL A 1 295 ? 1.418 13.870 10.861 1.00 79.00 295 VAL A CA 1
ATOM 2233 C C . VAL A 1 295 ? 1.921 15.297 10.646 1.00 79.00 295 VAL A C 1
ATOM 2235 O O . VAL A 1 295 ? 2.269 15.649 9.526 1.00 79.00 295 VAL A O 1
ATOM 2238 N N . ASN A 1 296 ? 2.010 16.090 11.720 1.00 65.62 296 ASN A N 1
ATOM 2239 C CA . ASN A 1 296 ? 2.444 17.489 11.680 1.00 65.62 296 ASN A CA 1
ATOM 2240 C C . ASN A 1 296 ? 3.594 17.702 12.668 1.00 65.62 296 ASN A C 1
ATOM 2242 O O . ASN A 1 296 ? 3.384 17.695 13.876 1.00 65.62 296 ASN A O 1
ATOM 2246 N N . SER A 1 297 ? 4.810 17.908 12.162 1.00 56.62 297 SER A N 1
ATOM 2247 C CA . SER A 1 297 ? 6.021 18.064 12.982 1.00 56.62 297 SER A CA 1
ATOM 2248 C C . SER A 1 297 ? 6.195 19.458 13.601 1.00 56.62 297 SER A C 1
ATOM 2250 O O . SER A 1 297 ? 7.187 19.697 14.280 1.00 56.62 297 SER A O 1
ATOM 2252 N N . THR A 1 298 ? 5.279 20.396 13.346 1.00 57.19 298 THR A N 1
ATOM 2253 C CA . THR A 1 298 ? 5.384 21.801 13.781 1.00 57.19 298 THR A CA 1
ATOM 2254 C C . THR A 1 298 ? 4.861 22.068 15.194 1.00 57.19 298 THR A C 1
ATOM 2256 O O . THR A 1 298 ? 5.111 23.147 15.715 1.00 57.19 298 THR A O 1
ATOM 2259 N N . GLU A 1 299 ? 4.153 21.122 15.822 1.00 57.94 299 GLU A N 1
ATOM 2260 C CA . GLU A 1 299 ? 3.473 21.317 17.120 1.00 57.94 299 GLU A CA 1
ATOM 2261 C C . GLU A 1 299 ? 4.137 20.577 18.304 1.00 57.94 299 GLU A C 1
ATOM 2263 O O . GLU A 1 299 ? 3.462 20.243 19.274 1.00 57.94 299 GLU A O 1
ATOM 2268 N N . GLU A 1 300 ? 5.450 20.316 18.252 1.00 61.84 300 GLU A N 1
ATOM 2269 C CA . GLU A 1 300 ? 6.229 19.646 19.319 1.00 61.84 300 GLU A CA 1
ATOM 2270 C C . GLU A 1 300 ? 5.484 18.448 19.961 1.00 61.84 300 GLU A C 1
ATOM 2272 O O . GLU A 1 300 ? 5.203 17.466 19.278 1.00 61.84 300 GLU A O 1
ATOM 2277 N N . THR A 1 301 ? 5.144 18.498 21.255 1.00 56.25 301 THR A N 1
ATOM 2278 C CA . THR A 1 301 ? 4.466 17.406 21.984 1.00 56.25 301 THR A CA 1
ATOM 2279 C C . THR A 1 301 ? 2.961 17.303 21.716 1.00 56.25 301 THR A C 1
ATOM 2281 O O . THR A 1 301 ? 2.347 16.309 22.096 1.00 56.25 301 THR A O 1
ATOM 2284 N N . ALA A 1 302 ? 2.359 18.292 21.050 1.00 61.41 302 ALA A N 1
ATOM 2285 C CA . ALA A 1 302 ? 0.970 18.256 20.586 1.00 61.41 302 ALA A CA 1
ATOM 2286 C C . ALA A 1 302 ? 0.840 17.709 19.152 1.00 61.41 302 ALA A C 1
ATOM 2288 O O . ALA A 1 302 ? -0.270 17.605 18.624 1.00 61.41 302 ALA A O 1
ATOM 2289 N N . ALA A 1 303 ? 1.960 17.328 18.526 1.00 71.56 303 ALA A N 1
ATOM 2290 C CA . ALA A 1 303 ? 1.969 16.732 17.203 1.00 71.56 303 ALA A CA 1
ATOM 2291 C C . ALA A 1 303 ? 1.084 15.479 17.159 1.00 71.56 303 ALA A C 1
ATOM 2293 O O . ALA A 1 303 ? 1.286 14.504 17.884 1.00 71.56 303 ALA A O 1
ATOM 2294 N N . ARG A 1 304 ? 0.098 15.488 16.258 1.00 85.31 304 ARG A N 1
ATOM 2295 C CA . ARG A 1 304 ? -0.751 14.318 16.025 1.00 85.31 304 ARG A CA 1
ATOM 2296 C C . ARG A 1 304 ? 0.077 13.171 15.463 1.00 85.31 304 ARG A C 1
ATOM 2298 O O . ARG A 1 304 ? 0.846 13.342 14.513 1.00 85.31 304 ARG A O 1
ATOM 2305 N N . VAL A 1 305 ? -0.161 11.985 15.999 1.00 91.12 305 VAL A N 1
ATOM 2306 C CA . VAL A 1 305 ? 0.362 10.726 15.486 1.00 91.12 305 VAL A CA 1
ATOM 2307 C C . VAL A 1 305 ? -0.742 9.958 14.779 1.00 91.12 305 VAL A C 1
ATOM 2309 O O . VAL A 1 305 ? -1.880 9.876 15.244 1.00 91.12 305 VAL A O 1
ATOM 2312 N N . ARG A 1 306 ? -0.391 9.390 13.631 1.00 94.69 306 ARG A N 1
ATOM 2313 C CA . ARG A 1 306 ? -1.191 8.414 12.904 1.00 94.69 306 ARG A CA 1
ATOM 2314 C C . ARG A 1 306 ? -0.628 7.031 13.181 1.00 94.69 306 ARG A C 1
ATOM 2316 O O . ARG A 1 306 ? 0.545 6.785 12.908 1.00 94.69 306 ARG A O 1
ATOM 2323 N N . VAL A 1 307 ? -1.483 6.140 13.658 1.00 97.00 307 VAL A N 1
ATOM 2324 C CA . VAL A 1 307 ? -1.192 4.721 13.855 1.00 97.00 307 VAL A CA 1
ATOM 2325 C C . VAL A 1 307 ? -1.954 3.930 12.802 1.00 97.00 307 VAL A C 1
ATOM 2327 O O . VAL A 1 307 ? -3.171 4.067 12.695 1.00 97.00 307 VAL A O 1
ATOM 2330 N N . LEU A 1 308 ? -1.235 3.129 12.022 1.00 97.00 308 LEU A N 1
ATOM 2331 C CA . LEU A 1 308 ? -1.776 2.136 11.101 1.00 97.00 308 LEU A CA 1
ATOM 2332 C C . LEU A 1 308 ? -1.497 0.748 11.681 1.00 97.00 308 LEU A C 1
ATOM 2334 O O . LEU A 1 308 ? -0.354 0.448 12.027 1.00 97.00 308 LEU A O 1
ATOM 2338 N N . LEU A 1 309 ? -2.533 -0.078 11.758 1.00 96.94 309 LEU A N 1
ATOM 2339 C CA . LEU A 1 309 ? -2.450 -1.471 12.179 1.00 96.94 309 LEU A CA 1
ATOM 2340 C C . LEU A 1 309 ? -2.848 -2.363 11.009 1.00 96.94 309 LEU A C 1
ATOM 2342 O O . LEU A 1 309 ? -3.948 -2.187 10.487 1.00 96.94 309 LEU A O 1
ATOM 2346 N N . GLU A 1 310 ? -2.012 -3.323 10.621 1.00 95.56 310 GLU A N 1
ATOM 2347 C CA . GLU A 1 310 ? -2.407 -4.386 9.685 1.00 95.56 310 GLU A CA 1
ATOM 2348 C C . GLU A 1 310 ? -2.704 -5.663 10.474 1.00 95.56 310 GLU A C 1
ATOM 2350 O O . GLU A 1 310 ? -1.978 -6.018 11.404 1.00 95.56 310 GLU A O 1
ATOM 2355 N N . HIS A 1 311 ? -3.791 -6.338 10.118 1.00 93.44 311 HIS A N 1
ATOM 2356 C CA . HIS A 1 311 ? -4.246 -7.559 10.762 1.00 93.44 311 HIS A CA 1
ATOM 2357 C C . HIS A 1 311 ? -4.437 -8.677 9.740 1.00 93.44 311 HIS A C 1
ATOM 2359 O O . HIS A 1 311 ? -4.766 -8.419 8.583 1.00 93.44 311 HIS A O 1
ATOM 2365 N N . SER A 1 312 ? -4.297 -9.915 10.207 1.00 89.38 312 SER A N 1
ATOM 2366 C CA . SER A 1 312 ? -4.724 -11.131 9.518 1.00 89.38 312 SER A CA 1
ATOM 2367 C C . SER A 1 312 ? -5.919 -11.742 10.248 1.00 89.38 312 SER A C 1
ATOM 2369 O O . SER A 1 312 ? -5.914 -11.842 11.480 1.00 89.38 312 SER A O 1
ATOM 2371 N N . PHE A 1 313 ? -6.951 -12.115 9.493 1.00 88.19 313 PHE A N 1
ATOM 2372 C CA . PHE A 1 313 ? -8.186 -12.703 10.003 1.00 88.19 313 PHE A CA 1
ATOM 2373 C C . PHE A 1 313 ? -8.838 -13.583 8.933 1.00 88.19 313 PHE A C 1
ATOM 2375 O O . PHE A 1 313 ? -9.017 -13.135 7.804 1.00 88.19 313 PHE A O 1
ATOM 2382 N N . GLU A 1 314 ? -9.170 -14.832 9.277 1.00 83.25 314 GLU A N 1
ATOM 2383 C CA . GLU A 1 314 ? -9.832 -15.796 8.372 1.00 83.25 314 GLU A CA 1
ATOM 2384 C C . GLU A 1 314 ? -9.156 -15.931 6.982 1.00 83.25 314 GLU A C 1
ATOM 2386 O O . GLU A 1 314 ? -9.806 -16.162 5.968 1.00 83.25 314 GLU A O 1
ATOM 2391 N N . GLY A 1 315 ? -7.822 -15.806 6.926 1.00 73.50 315 GLY A N 1
ATOM 2392 C CA . GLY A 1 315 ? -7.034 -15.938 5.691 1.00 73.50 315 GLY A CA 1
ATOM 2393 C C . GLY A 1 315 ? -6.917 -14.663 4.847 1.00 73.50 315 GLY A C 1
ATOM 2394 O O . GLY A 1 315 ? -6.214 -14.672 3.837 1.00 73.50 315 GLY A O 1
ATOM 2395 N N . GLU A 1 316 ? -7.537 -13.562 5.269 1.00 77.06 316 GLU A N 1
ATOM 2396 C CA . GLU A 1 316 ? -7.412 -12.253 4.630 1.00 77.06 316 GLU A CA 1
ATOM 2397 C C . GLU A 1 316 ? -6.615 -11.266 5.487 1.00 77.06 316 GLU A C 1
ATOM 2399 O O . GLU A 1 316 ? -6.581 -11.362 6.715 1.00 77.06 316 GLU A O 1
ATOM 2404 N N . THR A 1 317 ? -5.998 -10.278 4.834 1.00 84.38 317 THR A N 1
ATOM 2405 C CA . THR A 1 317 ? -5.336 -9.158 5.507 1.00 84.38 317 THR A CA 1
ATOM 2406 C C . THR A 1 317 ? -6.088 -7.854 5.283 1.00 84.38 317 THR A C 1
ATOM 2408 O O . THR A 1 317 ? -6.633 -7.597 4.210 1.00 84.38 317 THR A O 1
ATOM 2411 N N . PHE A 1 318 ? -6.125 -7.008 6.309 1.00 89.81 318 PHE A N 1
ATOM 2412 C CA . PHE A 1 318 ? -6.725 -5.679 6.231 1.00 89.81 318 PHE A CA 1
ATOM 2413 C C . PHE A 1 318 ? -6.041 -4.723 7.202 1.00 89.81 318 PHE A C 1
ATOM 2415 O O . PHE A 1 318 ? -5.447 -5.152 8.189 1.00 89.81 318 PHE A O 1
ATOM 2422 N N . GLY A 1 319 ? -6.161 -3.419 6.954 1.00 94.88 319 GLY A N 1
ATOM 2423 C CA . GLY A 1 319 ? -5.648 -2.404 7.868 1.00 94.88 319 GLY A CA 1
ATOM 2424 C C . GLY A 1 319 ? -6.722 -1.512 8.478 1.00 94.88 319 GLY A C 1
ATOM 2425 O O . GLY A 1 319 ? -7.779 -1.281 7.882 1.00 94.88 319 GLY A O 1
ATOM 2426 N N . THR A 1 320 ? -6.418 -0.963 9.651 1.00 97.81 320 THR A N 1
ATOM 2427 C CA . THR A 1 320 ? -7.189 0.091 10.322 1.00 97.81 320 THR A CA 1
ATOM 2428 C C . THR A 1 320 ? -6.278 1.220 10.780 1.00 97.81 320 THR A C 1
ATOM 2430 O O . THR A 1 320 ? -5.078 1.036 10.982 1.00 97.81 320 THR A O 1
ATOM 2433 N N . VAL A 1 321 ? -6.837 2.421 10.907 1.00 97.31 321 VAL A N 1
ATOM 2434 C CA . VAL A 1 321 ? -6.077 3.637 11.194 1.00 97.31 321 VAL A CA 1
ATOM 2435 C C . VAL A 1 321 ? -6.717 4.450 12.311 1.00 97.31 321 VAL A C 1
ATOM 2437 O O . VAL A 1 321 ? -7.927 4.652 12.353 1.00 97.31 321 VAL A O 1
ATOM 2440 N N . GLY A 1 322 ? -5.880 4.974 13.200 1.00 96.94 322 GLY A N 1
ATOM 2441 C CA . GLY A 1 322 ? -6.273 5.904 14.248 1.00 96.94 322 GLY A CA 1
ATOM 2442 C C . GLY A 1 322 ? -5.351 7.113 14.263 1.00 96.94 322 GLY A C 1
ATOM 2443 O O . GLY A 1 322 ? -4.148 6.992 14.039 1.00 96.94 322 GLY A O 1
ATOM 2444 N N . VAL A 1 323 ? -5.910 8.294 14.528 1.00 95.00 323 VAL A N 1
ATOM 2445 C CA . VAL A 1 323 ? -5.131 9.530 14.676 1.00 95.00 323 VAL A CA 1
ATOM 2446 C C . VAL A 1 323 ? -5.499 10.215 15.976 1.00 95.00 323 VAL A C 1
ATOM 2448 O O . VAL A 1 323 ? -6.680 10.414 16.277 1.00 95.00 323 VAL A O 1
ATOM 2451 N N . ASN A 1 324 ? -4.484 10.567 16.757 1.00 94.00 324 ASN A N 1
ATOM 2452 C CA . ASN A 1 324 ? -4.639 11.289 18.011 1.00 94.00 324 ASN A CA 1
ATOM 2453 C C . ASN A 1 324 ? -3.322 11.983 18.394 1.00 94.00 324 ASN A C 1
ATOM 2455 O O . ASN A 1 324 ? -2.288 11.700 17.802 1.00 94.00 324 ASN A O 1
ATOM 2459 N N . VAL A 1 325 ? -3.351 12.889 19.369 1.00 91.00 325 VAL A N 1
ATOM 2460 C CA . VAL A 1 325 ? -2.125 13.428 19.989 1.00 91.00 325 VAL A CA 1
ATOM 2461 C C . VAL A 1 325 ? -1.451 12.385 20.889 1.00 91.00 325 VAL A C 1
ATOM 2463 O O . VAL A 1 325 ? -0.234 12.366 21.012 1.00 91.00 325 VAL A O 1
ATOM 2466 N N . ASP A 1 326 ? -2.237 11.473 21.467 1.00 91.56 326 ASP A N 1
ATOM 2467 C CA . ASP A 1 326 ? -1.757 10.338 22.251 1.00 91.56 326 ASP A CA 1
ATOM 2468 C C . ASP A 1 326 ? -1.653 9.082 21.370 1.00 91.56 326 ASP A C 1
ATOM 2470 O O . ASP A 1 326 ? -2.654 8.579 20.849 1.00 91.56 326 ASP A O 1
ATOM 2474 N N . VAL A 1 327 ? -0.438 8.544 21.238 1.00 92.44 327 VAL A N 1
ATOM 2475 C CA . VAL A 1 327 ? -0.164 7.318 20.474 1.00 92.44 327 VAL A CA 1
ATOM 2476 C C . VAL A 1 327 ? -0.967 6.123 20.977 1.00 92.44 327 VAL A C 1
ATOM 2478 O O . VAL A 1 327 ? -1.468 5.352 20.165 1.00 92.44 327 VAL A O 1
ATOM 2481 N N . ILE A 1 328 ? -1.181 5.999 22.287 1.00 94.31 328 ILE A N 1
ATOM 2482 C CA . ILE A 1 328 ? -1.966 4.910 22.872 1.00 94.31 328 ILE A CA 1
ATOM 2483 C C . ILE A 1 328 ? -3.430 5.066 22.467 1.00 94.31 328 ILE A C 1
ATOM 2485 O O . ILE A 1 328 ? -4.071 4.091 22.076 1.00 94.31 328 ILE A O 1
ATOM 2489 N N . LYS A 1 329 ? -3.962 6.294 22.495 1.00 95.19 329 LYS A N 1
ATOM 2490 C CA . LYS A 1 329 ? -5.337 6.563 22.062 1.00 95.19 329 LYS A CA 1
ATOM 2491 C C . LYS A 1 329 ? -5.526 6.328 20.563 1.00 95.19 329 LYS A C 1
ATOM 2493 O O . LYS A 1 329 ? -6.560 5.793 20.163 1.00 95.19 329 LYS A O 1
ATOM 2498 N N . ALA A 1 330 ? -4.550 6.709 19.739 1.00 96.25 330 ALA A N 1
ATOM 2499 C CA . ALA A 1 330 ? -4.560 6.430 18.305 1.00 96.25 330 ALA A CA 1
ATOM 2500 C C . ALA A 1 330 ? -4.566 4.914 18.038 1.00 96.25 330 ALA A C 1
ATOM 2502 O O . ALA A 1 330 ? -5.430 4.433 17.303 1.00 96.25 330 ALA A O 1
ATOM 2503 N N . SER A 1 331 ? -3.690 4.159 18.709 1.00 97.25 331 SER A N 1
ATOM 2504 C CA . SER A 1 331 ? -3.645 2.694 18.644 1.00 97.25 331 SER A CA 1
ATOM 2505 C C . SER A 1 331 ? -4.946 2.049 19.117 1.00 97.25 331 SER A C 1
ATOM 2507 O O . SER A 1 331 ? -5.462 1.156 18.454 1.00 97.25 331 SER A O 1
ATOM 2509 N N . TRP A 1 332 ? -5.524 2.530 20.221 1.00 97.44 332 TRP A N 1
ATOM 2510 C CA . TRP A 1 332 ? -6.801 2.040 20.741 1.00 97.44 332 TRP A CA 1
ATOM 2511 C C . TRP A 1 332 ? -7.940 2.212 19.734 1.00 97.44 332 TRP A C 1
ATOM 2513 O O . TRP A 1 332 ? -8.707 1.281 19.501 1.00 97.44 332 TRP A O 1
ATOM 2523 N N . ASN A 1 333 ? -8.046 3.390 19.115 1.00 96.50 333 ASN A N 1
ATOM 2524 C CA . ASN A 1 333 ? -9.083 3.649 18.118 1.00 96.50 333 ASN A CA 1
ATOM 2525 C C . ASN A 1 333 ? -8.944 2.700 16.913 1.00 96.50 333 ASN A C 1
ATOM 2527 O O . ASN A 1 333 ? -9.941 2.128 16.477 1.00 96.50 333 ASN A O 1
ATOM 2531 N N . ALA A 1 334 ? -7.717 2.489 16.422 1.00 97.69 334 ALA A N 1
ATOM 2532 C CA . ALA A 1 334 ? -7.448 1.563 15.323 1.00 97.69 334 ALA A CA 1
ATOM 2533 C C . ALA A 1 334 ? -7.749 0.098 15.699 1.00 97.69 334 ALA A C 1
ATOM 2535 O O . ALA A 1 334 ? -8.332 -0.627 14.891 1.00 97.69 334 ALA A O 1
ATOM 2536 N N . LEU A 1 335 ? -7.404 -0.333 16.921 1.00 97.75 335 LEU A N 1
ATOM 2537 C CA . LEU A 1 335 ? -7.708 -1.676 17.434 1.00 97.75 335 LEU A CA 1
ATOM 2538 C C . LEU A 1 335 ? -9.218 -1.915 17.512 1.00 97.75 335 LEU A C 1
ATOM 2540 O O . LEU A 1 335 ? -9.709 -2.920 17.008 1.00 97.75 335 LEU A O 1
ATOM 2544 N N . VAL A 1 336 ? -9.973 -0.983 18.100 1.00 97.69 336 VAL A N 1
ATOM 2545 C CA . VAL A 1 336 ? -11.437 -1.100 18.210 1.00 97.69 336 VAL A CA 1
ATOM 2546 C C . VAL A 1 336 ? -12.085 -1.234 16.833 1.00 97.69 336 VAL A C 1
ATOM 2548 O O . VAL A 1 336 ? -12.949 -2.089 16.641 1.00 97.69 336 VAL A O 1
ATOM 2551 N N . GLU A 1 337 ? -11.649 -0.429 15.860 1.00 97.56 337 GLU A N 1
ATOM 2552 C CA . GLU A 1 337 ? -12.121 -0.557 14.481 1.00 97.56 337 GLU A CA 1
ATOM 2553 C C . GLU A 1 337 ? -11.738 -1.908 13.860 1.00 97.56 337 GLU A C 1
ATOM 2555 O O . GLU A 1 337 ? -12.561 -2.501 13.166 1.00 97.56 337 GLU A O 1
ATOM 2560 N N . ALA A 1 338 ? -10.551 -2.450 14.152 1.00 97.56 338 ALA A N 1
ATOM 2561 C CA . ALA A 1 338 ? -10.136 -3.746 13.617 1.00 97.56 338 ALA A CA 1
ATOM 2562 C C . ALA A 1 338 ? -11.035 -4.890 14.097 1.00 97.56 338 ALA A C 1
ATOM 2564 O O . ALA A 1 338 ? -11.482 -5.696 13.281 1.00 97.56 338 ALA A O 1
ATOM 2565 N N . TYR A 1 339 ? -11.365 -4.924 15.393 1.00 97.75 339 TYR A N 1
ATOM 2566 C CA . TYR A 1 339 ? -12.283 -5.926 15.942 1.00 97.75 339 TYR A CA 1
ATOM 2567 C C . TYR A 1 339 ? -13.701 -5.767 15.392 1.00 97.75 339 TYR A C 1
ATOM 2569 O O . TYR A 1 339 ? -14.320 -6.762 15.027 1.00 97.75 339 TYR A O 1
ATOM 2577 N N . HIS A 1 340 ? -14.220 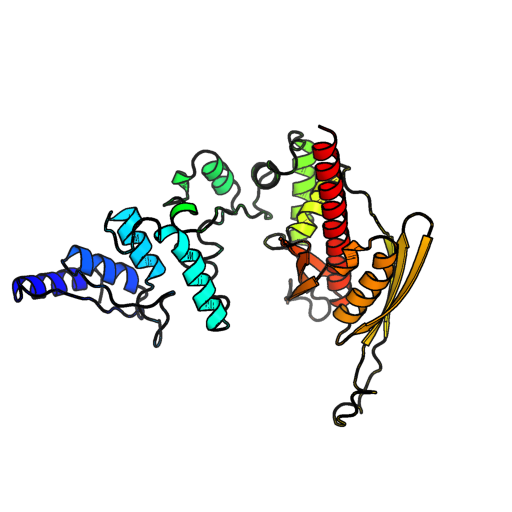-4.540 15.277 1.00 97.56 340 HIS A N 1
ATOM 2578 C CA . HIS A 1 340 ? -15.525 -4.333 14.646 1.00 97.56 340 HIS A CA 1
ATOM 2579 C C . HIS A 1 340 ? -15.550 -4.837 13.204 1.00 97.56 340 HIS A C 1
ATOM 2581 O O . HIS A 1 340 ? -16.465 -5.569 12.839 1.00 97.56 340 HIS A O 1
ATOM 2587 N N . TYR A 1 341 ? -14.557 -4.461 12.399 1.00 95.81 341 TYR A N 1
ATOM 2588 C CA . TYR A 1 341 ? -14.491 -4.863 11.000 1.00 95.81 341 TYR A CA 1
ATOM 2589 C C . TYR A 1 341 ? -14.385 -6.387 10.848 1.00 95.81 341 TYR A C 1
ATOM 2591 O O . TYR A 1 341 ? -15.176 -6.976 10.114 1.00 95.81 341 TYR A O 1
ATOM 2599 N N . ALA A 1 342 ? -13.474 -7.034 11.582 1.00 94.38 342 ALA A N 1
ATOM 2600 C CA . ALA A 1 342 ? -13.290 -8.485 11.535 1.00 94.38 342 ALA A CA 1
ATOM 2601 C C . ALA A 1 342 ? -14.568 -9.248 11.919 1.00 94.38 342 ALA A C 1
ATOM 2603 O O . ALA A 1 342 ? -15.021 -10.123 11.184 1.00 94.38 342 ALA A O 1
ATOM 2604 N N . LEU A 1 343 ? -15.195 -8.874 13.038 1.00 94.62 343 LEU A N 1
ATOM 2605 C CA . LEU A 1 343 ? -16.377 -9.571 13.543 1.00 94.62 343 LEU A CA 1
ATOM 2606 C C . LEU A 1 343 ? -17.617 -9.358 12.663 1.00 94.62 343 LEU A C 1
ATOM 2608 O O . LEU A 1 343 ? -18.369 -10.304 12.442 1.00 94.62 343 LEU A O 1
ATOM 2612 N N . ILE A 1 344 ? -17.815 -8.149 12.119 1.00 93.06 344 ILE A N 1
ATOM 2613 C CA . ILE A 1 344 ? -18.895 -7.889 11.152 1.00 93.06 344 ILE A CA 1
ATOM 2614 C C . ILE A 1 344 ? -18.713 -8.775 9.916 1.00 93.06 344 ILE A C 1
ATOM 2616 O O . ILE A 1 344 ? -19.666 -9.411 9.476 1.00 93.06 344 ILE A O 1
ATOM 2620 N N . ARG A 1 345 ? -17.485 -8.876 9.391 1.00 88.19 345 ARG A N 1
ATOM 2621 C CA . ARG A 1 345 ? -17.199 -9.718 8.225 1.00 88.19 345 ARG A CA 1
ATOM 2622 C C . ARG A 1 345 ? -17.425 -11.203 8.476 1.00 88.19 345 ARG A C 1
ATOM 2624 O O . ARG A 1 345 ? -18.001 -11.863 7.617 1.00 88.19 345 ARG A O 1
ATOM 2631 N N . SER A 1 346 ? -17.007 -11.715 9.632 1.00 88.44 346 SER A N 1
ATOM 2632 C CA . SER A 1 346 ? -17.241 -13.122 9.983 1.00 88.44 346 SER A CA 1
ATOM 2633 C C . SER A 1 346 ? -18.742 -13.425 10.085 1.00 88.44 346 SER A C 1
ATOM 2635 O O . SER A 1 346 ? -19.218 -14.438 9.573 1.00 88.44 346 SER A O 1
ATOM 2637 N N . ALA A 1 347 ? -19.523 -12.512 10.678 1.00 87.38 347 ALA A N 1
ATOM 2638 C CA . ALA A 1 347 ? -20.975 -12.656 10.773 1.00 87.38 347 ALA A CA 1
ATOM 2639 C C . ALA A 1 347 ? -21.657 -12.683 9.391 1.00 87.38 347 ALA A C 1
ATOM 2641 O O . ALA A 1 347 ? -22.522 -13.527 9.154 1.00 87.38 347 ALA A O 1
ATOM 2642 N N . GLU A 1 348 ? -21.243 -11.806 8.471 1.00 83.94 348 GLU A N 1
ATOM 2643 C CA . GLU A 1 348 ? -21.733 -11.785 7.084 1.00 83.94 348 GLU A CA 1
ATOM 2644 C C . GLU A 1 348 ? -21.398 -13.083 6.344 1.00 83.94 348 GLU A C 1
ATOM 2646 O O . GLU A 1 348 ? -22.288 -13.712 5.773 1.00 83.94 348 GLU A O 1
ATOM 2651 N N . PHE A 1 349 ? -20.145 -13.540 6.428 1.00 79.94 349 PHE A N 1
ATOM 2652 C CA . PHE A 1 349 ? -19.702 -14.771 5.775 1.00 79.94 349 PHE A CA 1
ATOM 2653 C C . PHE A 1 349 ? -20.496 -15.998 6.248 1.00 79.94 349 PHE A C 1
ATOM 2655 O O . PHE A 1 349 ? -20.914 -16.834 5.445 1.00 79.94 349 PHE A O 1
ATOM 2662 N N . LYS A 1 350 ? -20.775 -16.096 7.553 1.00 79.00 350 LYS A N 1
ATOM 2663 C CA . LYS A 1 350 ? -21.610 -17.173 8.111 1.00 79.00 350 LYS A CA 1
ATOM 2664 C C . LYS A 1 350 ? -23.055 -17.108 7.627 1.00 79.00 350 LYS A C 1
ATOM 2666 O O . LYS A 1 350 ? -23.665 -18.156 7.396 1.00 79.00 350 LYS A O 1
ATOM 2671 N N . HIS A 1 351 ? -23.605 -15.904 7.478 1.00 77.62 351 HIS A N 1
ATOM 2672 C CA . HIS A 1 351 ? -24.956 -15.71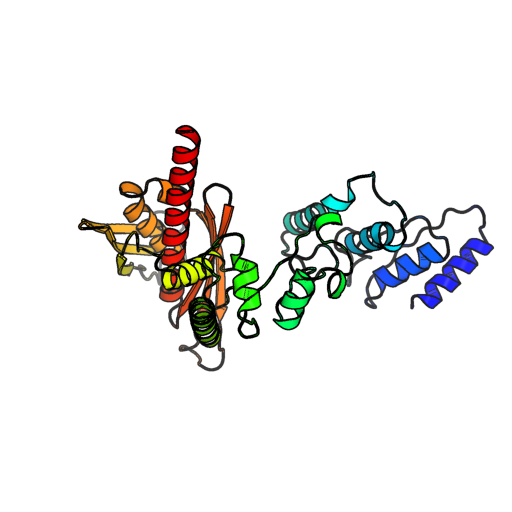8 6.961 1.00 77.62 351 HIS A CA 1
ATOM 2673 C C . HIS A 1 351 ? -25.057 -16.159 5.493 1.00 77.62 351 HIS A C 1
ATOM 2675 O O . HIS A 1 351 ? -25.959 -16.922 5.146 1.00 77.62 351 HIS A O 1
ATOM 2681 N N . GLU A 1 352 ? -24.085 -15.778 4.661 1.00 74.38 352 GLU A N 1
ATOM 2682 C CA . GLU A 1 352 ? -24.004 -16.192 3.254 1.00 74.38 352 GLU A CA 1
ATOM 2683 C C . GLU A 1 352 ? -23.869 -17.717 3.110 1.00 74.38 352 GLU A C 1
ATOM 2685 O O . GLU A 1 352 ? -24.634 -18.333 2.367 1.00 74.38 352 GLU A O 1
ATOM 2690 N N . GLN A 1 353 ? -22.973 -18.354 3.875 1.00 68.25 353 GLN A N 1
ATOM 2691 C CA . GLN A 1 353 ? -22.804 -19.817 3.882 1.00 68.25 353 GLN A CA 1
ATOM 2692 C C . GLN A 1 353 ? -24.095 -20.554 4.266 1.00 68.25 353 GLN A C 1
ATOM 2694 O O . GLN A 1 353 ? -24.469 -21.533 3.620 1.00 68.25 353 GLN A O 1
ATOM 2699 N N . SER A 1 354 ? -24.806 -20.061 5.284 1.00 68.44 354 SER A N 1
ATOM 2700 C CA . SER A 1 354 ? -26.083 -20.642 5.721 1.00 68.44 354 SER A CA 1
ATOM 2701 C C . SER A 1 354 ? -27.147 -20.528 4.623 1.00 68.44 354 SER A C 1
ATOM 2703 O O . SER A 1 354 ? -27.824 -21.509 4.320 1.00 68.44 354 SER A O 1
ATOM 2705 N N . SER A 1 355 ? -27.231 -19.369 3.959 1.00 65.69 355 SER A N 1
ATOM 2706 C CA . SER A 1 355 ? -28.193 -19.122 2.874 1.00 65.69 355 SER A CA 1
ATOM 2707 C C . SER A 1 355 ? -27.948 -19.974 1.623 1.00 65.69 355 SER A C 1
ATOM 2709 O O . SER A 1 355 ? -28.894 -20.323 0.921 1.00 65.69 355 SER A O 1
ATOM 2711 N N . LEU A 1 356 ? -26.689 -20.346 1.365 1.00 61.44 356 LEU A N 1
ATOM 2712 C CA . LEU A 1 356 ? -26.302 -21.246 0.275 1.00 61.44 356 LEU A CA 1
ATOM 2713 C C . LEU A 1 356 ? -26.556 -22.722 0.603 1.00 61.44 356 LEU A C 1
ATOM 2715 O O . LEU A 1 356 ? -26.692 -23.518 -0.316 1.00 61.44 356 LEU A O 1
ATOM 2719 N N . SER A 1 357 ? -26.608 -23.096 1.885 1.00 56.00 357 SER A N 1
ATOM 2720 C CA . SER A 1 357 ? -26.908 -24.471 2.312 1.00 56.00 357 SER A CA 1
ATOM 2721 C C . SER A 1 357 ? -28.408 -24.787 2.390 1.00 56.00 357 SER A C 1
ATOM 2723 O O . SER A 1 357 ? -28.784 -25.955 2.459 1.00 56.00 357 SER A O 1
ATOM 2725 N N . GLU A 1 358 ? -29.258 -23.754 2.398 1.00 51.97 358 GLU A N 1
ATOM 2726 C CA . GLU A 1 358 ? -30.726 -23.867 2.388 1.00 51.97 358 GLU A CA 1
ATOM 2727 C C . GLU A 1 358 ? -31.333 -23.869 0.967 1.00 51.97 358 GLU A C 1
ATOM 2729 O O . GLU A 1 358 ? -32.537 -24.098 0.821 1.00 51.97 358 GLU A O 1
ATOM 2734 N N . GLN A 1 359 ? -30.516 -23.640 -0.069 1.00 44.44 359 GLN A N 1
ATOM 2735 C CA . GLN A 1 359 ? -30.856 -23.806 -1.491 1.00 44.44 359 GLN A CA 1
ATOM 2736 C C . GLN A 1 359 ? -30.343 -25.148 -2.012 1.00 44.44 359 GLN A C 1
ATOM 2738 O O . GLN A 1 359 ? -31.067 -25.758 -2.836 1.00 44.44 359 GLN A O 1
#

Radius of gyration: 26.16 Å; Cα contacts (8 Å, |Δi|>4): 599; chains: 1; bounding box: 64×46×76 Å

Foldseek 3Di:
DAQVVLLVVLLVVCVVPVPDQAEDKAACPVPCQLSNRVSNVVSPHPYYDADDLQDDPDRGIDHPLSNQCCCCVPVVHHPDPPPCQLCSLVVSCVVCVVVVHRHDQCRDLNHLCNQEDEAQVLQVVCVVPVVVPDVDASSSNNYDHHYAYDLRHDLVSVCVVCVVPCVPSPDPVLSVVLSVVRNVVVVLPDGCRQAVLQSVQSSCVSVVNDDQQKAWPDKDKDWPDPPPQPPDPPPPPPTWIKMWTWMGGPNDIDIFIATDNDLLRRLLVRVLVRCCVVQVQSVQKAFDDWDKDFRDPPPPLQTKIKIKTWIDGPRDIGIFIAIGSDPSRRSNVRSSSSSSSRRSVVVVVVVVVVVVVVD

Sequence (359 aa):
MLPSQITDAVSRVAAHLPDAILGIHVHNDGGLAVANSLAAVEAGATQVQGTMNGIGERCGNVDLTAVIANLELKYGRQCLPSGNLAHLTWVSRRVWELLGYDGPLGQPFVGPSAFSHKGGVHVSAVLRNPETYEHVSPDSIGNARKVLISELAGGSNVRAKLANRYADLEDPARTKAILEEIQDKEHAGYSFEKADGSFDLIVRRHLGQFQPLFEPKFYRIYSPGNENAADQNDLDIAGAIEASVKLRIGDQVELRAAEGSGPVDALNLALREALTPHFPEASELRLTDYVVKVVNSTEETAARVRVLLEHSFEGETFGTVGVNVDVIKASWNALVEAYHYALIRSAEFKHEQSSLSEQ

Nearest PDB structures (foldseek):
  2ztj-assembly1_A  TM=8.868E-01  e=1.887E-09  Thermus thermophilus HB27
  2zyf-assembly1_A-2  TM=8.853E-01  e=2.615E-09  Thermus thermophilus HB27
  3mi3-assembly1_B  TM=6.378E-01  e=1.196E-08  Schizosaccharomyces pombe
  3ivt-assembly1_B  TM=6.342E-01  e=1.657E-08  Schizosaccharomyces pombe
  3mi3-assembly1_A  TM=6.428E-01  e=2.853E-08  Schizosaccharomyces pombe

Secondary structure (DSSP, 8-state):
--HHHHHHHHHHHHHH-TT---EEE-B-TTS-HHHHHHHHHHTT--EEE-BGGG-SSTT-B-BHHHHHHHHHHTT----SSTTGGGGHHHHHHHHHHHHT----TT-TTTSTTTTEE-SHHHHHHHHH-GGGT-SS-GGGGT---EE---TT--HHHHHHHHTTT-TTTT-HHHHHHHHHHHHHHHHTT---SS-HHHHHHHHHHHHT----S-EEEEEEEE----SS-TT---TTTS-PEEEEEEEEETTEEEEEEEEESSHHHHHHHHHHHHHTTT-GGGGG-EEEEEEEEES-TTSGGG--EEEEEEEEETTEEEEEEEEESSHHHHHHHHHHHHHHHHHHHHHHHHHHHHHHH--